Protein AF-A0A950K3Z6-F1 (afdb_monomer_lite)

Foldseek 3Di:
DDDPPPVVVVVCVCVVPPPPAQDFAPAPLQAAPLLLLQFQQWKWKWWFPDDDPVQQKTKTQTDGTLHHDDPDRIAIEREDEPPVPDPPPPDDTGFIKIKGFFGDPPVRDDPPDDPVVVVCNVQRWIWIGGAQWIWTWHQDPVRYIYTYTDQSCLQHAGDHRVLSSVCSNCQVVQHKDWGWGARYRPDPDIFIFIAGNVSRRYTHGDADPPDPQLVVDDLVVLLVQCPDPDPRSVLNSLQSLLSCQLVSVVSLVSLLVQCVDPRRSSVVSSLSNLCRNDPDPVVSVVSNVVD

Radius of gyration: 22.16 Å; chains: 1; bounding box: 72×37×58 Å

pLDDT: mean 79.82, std 18.64, range [28.81, 98.19]

Structure (mmCIF, N/CA/C/O backbone):
data_AF-A0A950K3Z6-F1
#
_entry.id   AF-A0A950K3Z6-F1
#
loop_
_atom_site.group_PDB
_atom_site.id
_atom_site.type_symbol
_atom_site.label_atom_id
_atom_site.label_alt_id
_atom_site.label_comp_id
_atom_site.label_asym_id
_atom_site.label_entity_id
_atom_site.label_seq_id
_atom_site.pdbx_PDB_ins_code
_atom_site.Cartn_x
_atom_site.Cartn_y
_atom_site.Cartn_z
_atom_site.occupancy
_atom_site.B_iso_or_equiv
_atom_site.auth_seq_id
_atom_site.auth_comp_id
_atom_site.auth_asym_id
_atom_site.auth_atom_id
_atom_site.pdbx_PDB_model_num
ATOM 1 N N . MET A 1 1 ? -44.227 22.185 18.386 1.00 35.56 1 MET A N 1
ATOM 2 C CA . MET A 1 1 ? -43.711 22.936 17.220 1.00 35.56 1 MET A CA 1
ATOM 3 C C . MET A 1 1 ? -42.310 22.434 16.874 1.00 35.56 1 MET A C 1
ATOM 5 O O . MET A 1 1 ? -41.432 22.485 17.722 1.00 35.56 1 MET A O 1
ATOM 9 N N . ASN A 1 2 ? -42.173 21.868 15.669 1.00 37.94 2 ASN A N 1
ATOM 10 C CA . ASN A 1 2 ? -40.973 21.645 14.842 1.00 37.94 2 ASN A CA 1
ATOM 11 C C . ASN A 1 2 ? -39.624 21.267 15.484 1.00 37.94 2 ASN A C 1
ATOM 13 O O . ASN A 1 2 ? -38.712 22.085 15.549 1.00 37.94 2 ASN A O 1
ATOM 17 N N . ARG A 1 3 ? -39.436 19.976 15.791 1.00 38.50 3 ARG A N 1
ATOM 18 C CA . ARG A 1 3 ? -38.105 19.349 15.935 1.00 38.50 3 ARG A CA 1
ATOM 19 C C . ARG A 1 3 ? -37.831 18.030 15.160 1.00 38.50 3 ARG A C 1
ATOM 21 O O . ARG A 1 3 ? -36.762 17.479 15.393 1.00 38.50 3 ARG A O 1
ATOM 28 N N . PRO A 1 4 ? -38.657 17.518 14.214 1.00 38.88 4 PRO A N 1
ATOM 29 C CA . PRO A 1 4 ? -38.280 16.309 13.463 1.00 38.88 4 PRO A CA 1
ATOM 30 C C . PRO A 1 4 ? -37.489 16.583 12.166 1.00 38.88 4 PRO A C 1
ATOM 32 O O . PRO A 1 4 ? -36.890 15.668 11.616 1.00 38.88 4 PRO A O 1
ATOM 35 N N . ALA A 1 5 ? -37.436 17.827 11.673 1.00 35.81 5 ALA A N 1
ATOM 36 C CA . ALA A 1 5 ? -36.845 18.120 10.360 1.00 35.81 5 ALA A CA 1
ATOM 37 C C . ALA A 1 5 ? -35.303 18.204 10.352 1.00 35.81 5 ALA A C 1
ATOM 39 O O . ALA A 1 5 ? -34.682 17.935 9.328 1.00 35.81 5 ALA A O 1
ATOM 40 N N . ILE A 1 6 ? -34.668 18.543 11.482 1.00 39.84 6 ILE A N 1
ATOM 41 C CA . ILE A 1 6 ? -33.212 18.782 11.530 1.00 39.84 6 ILE A CA 1
ATOM 42 C C . ILE A 1 6 ? -32.429 17.463 11.655 1.00 39.84 6 ILE A C 1
ATOM 44 O O . ILE A 1 6 ? -31.424 17.292 10.972 1.00 39.84 6 ILE A O 1
ATOM 48 N N . LEU A 1 7 ? -32.915 16.488 12.439 1.00 32.62 7 LEU A N 1
ATOM 49 C CA . LEU A 1 7 ? -32.263 15.172 12.559 1.00 32.62 7 LEU A CA 1
ATOM 50 C C . LEU A 1 7 ? -32.317 14.377 11.245 1.00 32.62 7 LEU A C 1
ATOM 52 O O . LEU A 1 7 ? -31.336 13.743 10.866 1.00 32.62 7 LEU A O 1
ATOM 56 N N . SER A 1 8 ? -33.433 14.466 10.514 1.00 34.78 8 SER A N 1
ATOM 57 C CA . SER A 1 8 ? -33.581 13.782 9.226 1.00 34.78 8 SER A CA 1
ATOM 58 C C . SER A 1 8 ? -32.677 14.381 8.140 1.00 34.78 8 SER A C 1
ATOM 60 O O . SER A 1 8 ? -32.226 13.651 7.264 1.00 34.78 8 SER A O 1
ATOM 62 N N . ALA A 1 9 ? -32.364 15.681 8.207 1.00 31.41 9 ALA A N 1
ATOM 63 C CA . ALA A 1 9 ? -31.490 16.357 7.246 1.00 31.41 9 ALA A CA 1
ATOM 64 C C . ALA A 1 9 ? -29.995 16.066 7.475 1.00 31.41 9 ALA A C 1
ATOM 66 O O . ALA A 1 9 ? -29.234 15.977 6.511 1.00 31.41 9 ALA A O 1
ATOM 67 N N . VAL A 1 10 ? -29.572 15.869 8.729 1.00 36.94 10 VAL A N 1
ATOM 68 C CA . VAL A 1 10 ? -28.183 15.500 9.063 1.00 36.94 10 VAL A CA 1
ATOM 69 C C . VAL A 1 10 ? -27.897 14.046 8.674 1.00 36.94 10 VAL A C 1
ATOM 71 O O . VAL A 1 10 ? -26.883 13.775 8.037 1.00 36.94 10 VAL A O 1
ATOM 74 N N . VAL A 1 11 ? -28.826 13.125 8.955 1.00 33.25 11 VAL A N 1
ATOM 75 C CA . VAL A 1 11 ? -28.713 11.710 8.551 1.00 33.25 11 VAL A CA 1
ATOM 76 C C . VAL A 1 11 ? -28.815 11.553 7.029 1.00 33.25 11 VAL A C 1
ATOM 78 O O . VAL A 1 11 ? -28.042 10.804 6.437 1.00 33.25 11 VAL A O 1
ATOM 81 N N . ALA A 1 12 ? -29.684 12.322 6.365 1.00 28.92 12 ALA A N 1
ATOM 82 C CA . ALA A 1 12 ? -29.735 12.358 4.905 1.00 28.92 12 ALA A CA 1
ATOM 83 C C . ALA A 1 12 ? -28.461 12.967 4.292 1.00 28.92 12 ALA A C 1
ATOM 85 O O . ALA A 1 12 ? -28.013 12.482 3.264 1.00 28.92 12 ALA A O 1
ATOM 86 N N . SER A 1 13 ? -27.815 13.951 4.928 1.00 30.73 13 SER A N 1
ATOM 87 C CA . SER A 1 13 ? -26.532 14.501 4.444 1.00 30.73 13 SER A CA 1
ATOM 88 C C . SER A 1 13 ? -25.356 13.525 4.613 1.00 30.73 13 SER A C 1
ATOM 90 O O . SER A 1 13 ? -24.424 13.542 3.810 1.00 30.73 13 SER A O 1
ATOM 92 N N .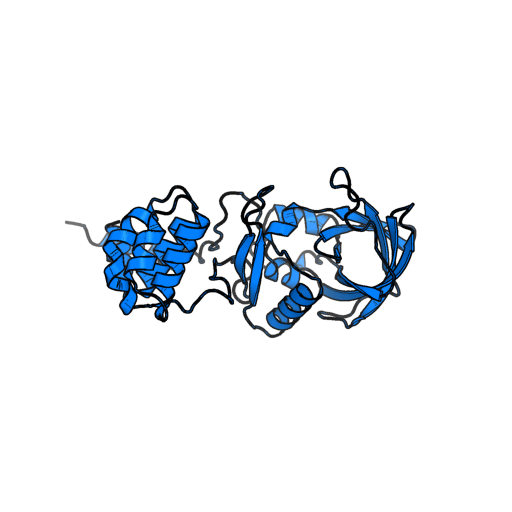 LEU A 1 14 ? -25.417 12.633 5.607 1.00 33.53 14 LEU A N 1
ATOM 93 C CA . LEU A 1 14 ? -24.454 11.540 5.802 1.00 33.53 14 LEU A CA 1
ATOM 94 C C . LEU A 1 14 ? -24.682 10.345 4.855 1.00 33.53 14 LEU A C 1
ATOM 96 O O . LEU A 1 14 ? -23.747 9.593 4.609 1.00 33.53 14 LEU A O 1
ATOM 100 N N . LEU A 1 15 ? -25.897 10.176 4.315 1.00 33.34 15 LEU A N 1
ATOM 101 C CA . LEU A 1 15 ? -26.265 9.073 3.408 1.00 33.34 15 LEU A CA 1
ATOM 102 C C . LEU A 1 15 ? -26.377 9.482 1.924 1.00 33.34 15 LEU A C 1
ATOM 104 O O . LEU A 1 15 ? -26.325 8.615 1.057 1.00 33.34 15 LEU A O 1
ATOM 108 N N . LEU A 1 16 ? -26.535 10.777 1.617 1.00 28.81 16 LEU A N 1
ATOM 109 C CA . LEU A 1 16 ? -26.630 11.324 0.248 1.00 28.81 16 LEU A CA 1
ATOM 110 C C . LEU A 1 16 ? -25.335 11.970 -0.242 1.00 28.81 16 LEU A C 1
ATOM 112 O O . LEU A 1 16 ? -25.258 12.410 -1.389 1.00 28.81 16 LEU A O 1
ATOM 116 N N . THR A 1 17 ? -24.306 12.028 0.595 1.00 29.83 17 THR A N 1
ATOM 117 C CA . THR A 1 17 ? -22.966 12.292 0.093 1.00 29.83 17 THR A CA 1
ATOM 118 C C . THR A 1 17 ? -22.448 10.981 -0.481 1.00 29.83 17 THR A C 1
ATOM 120 O O . THR A 1 17 ? -22.364 9.972 0.217 1.00 29.83 17 THR A O 1
ATOM 123 N N . THR A 1 18 ? -22.116 10.969 -1.777 1.00 32.34 18 THR A N 1
ATOM 124 C CA . THR A 1 18 ? -21.129 10.016 -2.314 1.00 32.34 18 THR A CA 1
ATOM 125 C C . THR A 1 18 ? -20.057 9.836 -1.247 1.00 32.34 18 THR A C 1
ATOM 127 O O . THR A 1 18 ? -19.598 10.882 -0.771 1.00 32.34 18 THR A O 1
ATOM 130 N N . PRO A 1 19 ? -19.707 8.604 -0.818 1.00 35.50 19 PRO A N 1
ATOM 131 C CA . PRO A 1 19 ? -18.830 8.424 0.328 1.00 35.50 19 PRO A CA 1
ATOM 132 C C . PRO A 1 19 ? -17.618 9.312 0.104 1.00 35.50 19 PRO A C 1
ATOM 134 O O . PRO A 1 19 ? -16.903 9.142 -0.888 1.00 35.50 19 PRO A O 1
ATOM 137 N N . ALA A 1 20 ? -17.466 10.333 0.954 1.00 38.19 20 ALA A N 1
ATOM 138 C CA . ALA A 1 20 ? -16.274 11.156 0.923 1.00 38.19 20 ALA A CA 1
ATOM 139 C C . ALA A 1 20 ? -15.107 10.163 0.963 1.00 38.19 20 ALA A C 1
ATOM 141 O O . ALA A 1 20 ? -15.182 9.217 1.758 1.00 38.19 20 ALA A O 1
ATOM 142 N N . PRO A 1 21 ? -14.107 10.284 0.071 1.00 45.00 21 PRO A N 1
ATOM 143 C CA . PRO A 1 21 ? -13.030 9.309 0.018 1.00 45.00 21 PRO A CA 1
ATOM 144 C C . PRO A 1 21 ? -12.501 9.158 1.441 1.00 45.00 21 PRO A C 1
ATOM 146 O O . PRO A 1 21 ? -12.182 10.159 2.089 1.00 45.00 21 PRO A O 1
ATOM 149 N N . ALA A 1 22 ? -12.504 7.927 1.960 1.00 49.41 22 ALA A N 1
ATOM 150 C CA . ALA A 1 22 ? -11.970 7.619 3.281 1.00 49.41 22 ALA A CA 1
ATOM 151 C C . ALA A 1 22 ? -10.447 7.705 3.154 1.00 49.41 22 ALA A C 1
ATOM 153 O O . ALA A 1 22 ? -9.739 6.711 3.004 1.00 49.41 22 ALA A O 1
ATOM 154 N N . TYR A 1 23 ? -9.976 8.941 3.057 1.00 51.50 23 TYR A N 1
ATOM 155 C CA . TYR A 1 23 ? -8.623 9.311 2.723 1.00 51.50 23 TYR A CA 1
ATOM 156 C C . TYR A 1 23 ? -8.037 9.943 3.976 1.00 51.50 23 TYR A C 1
ATOM 158 O O . TYR A 1 23 ? -8.282 11.110 4.287 1.00 51.50 23 TYR A O 1
ATOM 166 N N . ILE A 1 24 ? -7.344 9.114 4.750 1.00 53.22 24 ILE A N 1
ATOM 167 C CA . ILE A 1 24 ? -6.800 9.486 6.048 1.00 53.22 24 ILE A CA 1
ATOM 168 C C . ILE A 1 24 ? -5.281 9.424 5.953 1.00 53.22 24 ILE A C 1
ATOM 170 O O . ILE A 1 24 ? -4.654 8.461 6.373 1.00 53.22 24 ILE A O 1
ATOM 174 N N . ASP A 1 25 ? -4.688 10.464 5.376 1.00 48.81 25 ASP A N 1
ATOM 175 C CA . ASP A 1 25 ? -3.367 10.904 5.806 1.00 48.81 25 ASP A CA 1
ATOM 176 C C . ASP A 1 25 ? -3.394 12.421 6.023 1.00 48.81 25 ASP A C 1
ATOM 178 O O . ASP A 1 25 ? -4.120 13.165 5.358 1.00 48.81 25 ASP A O 1
ATOM 182 N N . GLY A 1 26 ? -2.664 12.885 7.033 1.00 42.41 26 GLY A N 1
ATOM 183 C CA . GLY A 1 26 ? -2.585 14.296 7.407 1.00 42.41 26 GLY A CA 1
ATOM 184 C C . GLY A 1 26 ? -1.707 15.143 6.478 1.00 42.41 26 GLY A C 1
ATOM 185 O O . GLY A 1 26 ? -1.027 16.033 6.982 1.00 42.41 26 GLY A O 1
ATOM 186 N N . GLY A 1 27 ? -1.649 14.864 5.170 1.00 43.31 27 GLY A N 1
ATOM 187 C CA . GLY A 1 27 ? -0.606 15.423 4.307 1.00 43.31 27 GLY A CA 1
ATOM 188 C C . GLY A 1 27 ? -0.819 15.334 2.791 1.00 43.31 27 GLY A C 1
ATOM 189 O O . GLY A 1 27 ? 0.160 15.262 2.059 1.00 43.31 27 GLY A O 1
ATOM 190 N N . GLY A 1 28 ? -2.056 15.411 2.290 1.00 47.94 28 GLY A N 1
ATOM 191 C CA . GLY A 1 28 ? -2.362 15.977 0.962 1.00 47.94 28 GLY A CA 1
ATOM 192 C C . GLY A 1 28 ? -1.983 15.191 -0.311 1.00 47.94 28 GLY A C 1
ATOM 193 O O . GLY A 1 28 ? -2.332 15.661 -1.397 1.00 47.94 28 GLY A O 1
ATOM 194 N N . TRP A 1 29 ? -1.331 14.021 -0.247 1.00 55.22 29 TRP A N 1
ATOM 195 C CA . TRP A 1 29 ? -0.845 13.301 -1.444 1.00 55.22 29 TRP A CA 1
ATOM 196 C C . TRP A 1 29 ? -1.766 12.169 -1.941 1.00 55.22 29 TRP A C 1
ATOM 198 O O . TRP A 1 29 ? -1.603 10.989 -1.633 1.00 55.22 29 TRP A O 1
ATOM 208 N N . ARG A 1 30 ? -2.740 12.524 -2.776 1.00 69.94 30 ARG A N 1
ATOM 209 C CA . ARG A 1 30 ? -3.918 11.704 -3.106 1.00 69.94 30 ARG A CA 1
ATOM 210 C C . ARG A 1 30 ? -3.741 10.661 -4.225 1.00 69.94 30 ARG A C 1
ATOM 212 O O . ARG A 1 30 ? -4.508 10.684 -5.178 1.00 69.94 30 ARG A O 1
ATOM 219 N N . VAL A 1 31 ? -2.734 9.793 -4.156 1.00 80.19 31 VAL A N 1
ATOM 220 C CA . VAL A 1 31 ? -2.592 8.692 -5.130 1.00 80.19 31 VAL A CA 1
ATOM 221 C C . VAL A 1 31 ? -2.576 7.357 -4.400 1.00 80.19 31 VAL A C 1
ATOM 223 O O . VAL A 1 31 ? -1.886 7.204 -3.391 1.00 80.19 31 VAL A O 1
ATOM 226 N N . THR A 1 32 ? -3.316 6.377 -4.911 1.00 88.19 32 THR A N 1
ATOM 227 C CA . THR A 1 32 ? -3.314 4.998 -4.409 1.00 88.19 32 THR A CA 1
ATOM 228 C C . THR A 1 32 ? -2.800 4.025 -5.470 1.00 88.19 32 THR A C 1
ATOM 230 O O . THR A 1 32 ? -2.738 4.333 -6.662 1.00 88.19 32 THR A O 1
ATOM 233 N N . LEU A 1 33 ? -2.445 2.809 -5.051 1.00 92.06 33 LEU A N 1
ATOM 234 C CA . LEU A 1 33 ? -2.060 1.764 -5.996 1.00 92.06 33 LEU A CA 1
ATOM 235 C C . LEU A 1 33 ? -3.226 1.375 -6.936 1.00 92.06 33 LEU A C 1
ATOM 237 O O . LEU A 1 33 ? -2.985 1.267 -8.136 1.00 92.06 33 LEU A O 1
ATOM 241 N N . PRO A 1 34 ? -4.480 1.210 -6.464 1.00 91.62 34 PRO A N 1
ATOM 242 C CA . PRO A 1 34 ? -5.649 1.055 -7.333 1.00 91.62 34 PRO A CA 1
ATOM 243 C C . PRO A 1 34 ? -5.861 2.173 -8.360 1.00 91.62 34 PRO A C 1
ATOM 245 O O . PRO A 1 34 ? -6.222 1.875 -9.498 1.00 91.62 34 PRO A O 1
ATOM 248 N N . GLU A 1 35 ? -5.634 3.437 -7.992 1.00 86.19 35 GLU A N 1
ATOM 249 C CA . GLU A 1 35 ? -5.718 4.569 -8.927 1.00 86.19 35 GLU A CA 1
ATOM 250 C C . GLU A 1 35 ? -4.667 4.426 -10.032 1.00 86.19 35 GLU A C 1
ATOM 252 O O . GLU A 1 35 ? -5.016 4.408 -11.211 1.00 86.19 35 GLU A O 1
ATOM 257 N N . ILE A 1 36 ? -3.400 4.179 -9.667 1.00 87.25 36 ILE A N 1
ATOM 258 C CA . ILE A 1 36 ? -2.330 3.876 -10.635 1.00 87.25 36 ILE A CA 1
ATOM 259 C C . ILE A 1 36 ? -2.759 2.714 -11.542 1.00 87.25 36 ILE A C 1
ATOM 261 O O . ILE A 1 36 ? -2.674 2.795 -12.766 1.00 87.25 36 ILE A O 1
ATOM 265 N N . LEU A 1 37 ? -3.266 1.623 -10.969 1.00 89.81 37 LEU A N 1
ATOM 266 C CA . LEU A 1 37 ? -3.676 0.464 -11.754 1.00 89.81 37 LEU A CA 1
ATOM 267 C C . LEU A 1 37 ? -4.884 0.713 -12.640 1.00 89.81 37 LEU A C 1
ATOM 269 O O . LEU A 1 37 ? -4.995 0.025 -13.646 1.00 89.81 37 LEU A O 1
ATOM 273 N N . SER A 1 38 ? -5.781 1.634 -12.309 1.00 83.50 38 SER A N 1
ATOM 274 C CA . SER A 1 38 ? -6.927 1.968 -13.162 1.00 83.50 38 SER A CA 1
ATOM 275 C C . SER A 1 38 ? -6.464 2.723 -14.409 1.00 83.50 38 SER A C 1
ATOM 277 O O . SER A 1 38 ? -6.910 2.443 -15.521 1.00 83.50 38 SER A O 1
ATOM 279 N N . GLU A 1 39 ? -5.465 3.573 -14.223 1.00 77.31 39 GLU A N 1
ATOM 280 C CA . GLU A 1 39 ? -5.038 4.607 -15.160 1.00 77.31 39 GLU A CA 1
ATOM 281 C C . GLU A 1 39 ? -3.990 4.112 -16.153 1.00 77.31 39 GLU A C 1
ATOM 283 O O . GLU A 1 39 ? -4.098 4.312 -17.365 1.00 77.31 39 GLU A O 1
ATOM 288 N N . PHE A 1 40 ? -2.991 3.381 -15.662 1.00 83.19 40 PHE A N 1
ATOM 289 C CA . PHE A 1 40 ? -1.963 2.826 -16.528 1.00 83.19 40 PHE A CA 1
ATOM 290 C C . PHE A 1 40 ? -2.539 1.671 -17.339 1.00 83.19 40 PHE A C 1
ATOM 292 O O . PHE A 1 40 ? -2.975 0.657 -16.785 1.00 83.19 40 PHE A O 1
ATOM 299 N N . ARG A 1 41 ? -2.568 1.800 -18.672 1.00 83.88 41 ARG A N 1
ATOM 300 C CA . ARG A 1 41 ? -3.143 0.756 -19.541 1.00 83.88 41 ARG A CA 1
ATOM 301 C C . ARG A 1 41 ? -2.353 -0.535 -19.468 1.00 83.88 41 ARG A C 1
ATOM 303 O O . ARG A 1 41 ? -2.950 -1.608 -19.581 1.00 83.88 41 ARG A O 1
ATOM 310 N N . THR A 1 42 ? -1.035 -0.432 -19.307 1.00 90.19 42 THR A N 1
ATOM 311 C CA . THR A 1 42 ? -0.185 -1.609 -19.199 1.00 90.19 42 THR A CA 1
ATOM 312 C C . THR A 1 42 ? 0.680 -1.575 -17.955 1.00 90.19 42 THR A C 1
ATOM 314 O O . THR A 1 42 ? 1.177 -0.530 -17.535 1.00 90.19 42 THR A O 1
ATOM 317 N N . VAL A 1 43 ? 0.857 -2.757 -17.381 1.00 94.44 43 VAL A N 1
ATOM 318 C CA . VAL A 1 43 ? 1.779 -3.014 -16.282 1.00 94.44 43 VAL A CA 1
ATOM 319 C C . VAL A 1 43 ? 2.558 -4.252 -16.669 1.00 94.44 43 VAL A C 1
ATOM 321 O O . VAL A 1 43 ? 1.959 -5.298 -16.916 1.00 94.44 43 VAL A O 1
ATOM 324 N N . THR A 1 44 ? 3.875 -4.136 -16.772 1.00 94.94 44 THR A N 1
ATOM 325 C CA . THR A 1 44 ? 4.739 -5.187 -17.314 1.00 94.94 44 THR A CA 1
ATOM 326 C C . THR A 1 44 ? 5.948 -5.370 -16.414 1.00 94.94 44 THR A C 1
ATOM 328 O O . THR A 1 44 ? 6.568 -4.395 -15.989 1.00 94.94 44 THR A O 1
ATOM 331 N N . LEU A 1 45 ? 6.288 -6.623 -16.120 1.00 96.19 45 LEU A N 1
ATOM 332 C CA . LEU A 1 45 ? 7.562 -6.935 -15.487 1.00 96.19 45 LEU A CA 1
ATOM 333 C C . LEU A 1 45 ? 8.678 -6.742 -16.503 1.00 96.19 45 LEU A C 1
ATOM 335 O O . LEU A 1 45 ? 8.562 -7.199 -17.637 1.00 96.19 45 LEU A O 1
ATOM 339 N N . VAL A 1 46 ? 9.759 -6.094 -16.100 1.00 95.19 46 VAL A N 1
ATOM 340 C CA . VAL A 1 46 ? 10.939 -5.898 -16.942 1.00 95.19 46 VAL A CA 1
ATOM 341 C C . VAL A 1 46 ? 12.175 -6.337 -16.176 1.00 95.19 46 VAL A C 1
ATOM 343 O O . VAL A 1 46 ? 12.261 -6.138 -14.968 1.00 95.19 46 VAL A O 1
ATOM 346 N N . GLU A 1 47 ? 13.118 -6.964 -16.864 1.00 95.25 47 GLU A N 1
ATOM 347 C CA . GLU A 1 47 ? 14.326 -7.521 -16.257 1.00 95.25 47 GLU A CA 1
ATOM 348 C C . GLU A 1 47 ? 15.550 -6.767 -16.758 1.00 95.25 47 GLU A C 1
ATOM 350 O O . GLU A 1 47 ? 15.705 -6.579 -17.965 1.00 95.25 47 GLU A O 1
ATOM 355 N N . VAL A 1 48 ? 16.415 -6.334 -15.843 1.00 94.25 48 VAL A N 1
ATOM 356 C CA . VAL A 1 48 ? 17.666 -5.648 -16.165 1.00 94.25 48 VAL A CA 1
ATOM 357 C C . VAL A 1 48 ? 18.553 -6.582 -16.992 1.00 94.25 48 VAL A C 1
ATOM 359 O O . VAL A 1 48 ? 19.009 -7.612 -16.513 1.00 94.25 48 VAL A O 1
ATOM 362 N N . ASP A 1 49 ? 18.824 -6.199 -18.236 1.00 95.06 49 ASP A N 1
ATOM 363 C CA . ASP A 1 49 ? 19.725 -6.908 -19.150 1.00 95.06 49 ASP A CA 1
ATOM 364 C C . ASP A 1 49 ? 21.137 -6.320 -19.113 1.00 95.06 49 ASP A C 1
ATOM 366 O O . ASP A 1 49 ? 22.130 -7.043 -19.090 1.00 95.06 49 ASP A O 1
ATOM 370 N N . LYS A 1 50 ? 21.235 -4.985 -19.115 1.00 93.56 50 LYS A N 1
ATOM 371 C CA . LYS A 1 50 ? 22.515 -4.268 -19.103 1.00 93.56 50 LYS A CA 1
ATOM 372 C C . LYS A 1 50 ? 22.462 -3.088 -18.157 1.00 93.56 50 LYS A C 1
ATOM 374 O O . LYS A 1 50 ? 21.463 -2.369 -18.119 1.00 93.56 50 LYS A O 1
ATOM 379 N N . VAL A 1 51 ? 23.579 -2.868 -17.477 1.00 91.44 51 VAL A N 1
ATOM 380 C CA . VAL A 1 51 ? 23.772 -1.792 -16.510 1.00 91.44 51 VAL A CA 1
ATOM 381 C C . VAL A 1 51 ? 24.974 -0.946 -16.925 1.00 91.44 51 VAL A C 1
ATOM 383 O O . VAL A 1 51 ? 26.047 -1.473 -17.204 1.00 91.44 51 VAL A O 1
ATOM 386 N N . ASP A 1 52 ? 24.787 0.367 -16.938 1.00 89.88 52 ASP A N 1
ATOM 387 C CA . ASP A 1 52 ? 25.828 1.388 -17.011 1.00 89.88 52 ASP A CA 1
ATOM 388 C C . ASP A 1 52 ? 25.619 2.338 -15.824 1.00 89.88 52 ASP A C 1
ATOM 390 O O . ASP A 1 52 ? 24.933 3.355 -15.933 1.00 89.88 52 ASP A O 1
ATOM 394 N N . LEU A 1 53 ? 26.173 1.979 -14.660 1.00 84.12 53 LEU A N 1
ATOM 395 C CA . LEU A 1 53 ? 26.030 2.771 -13.432 1.00 84.12 53 LEU A CA 1
ATOM 396 C C . LEU A 1 53 ? 26.664 4.161 -13.550 1.00 84.12 53 LEU A C 1
ATOM 398 O O . LEU A 1 53 ? 26.168 5.099 -12.934 1.00 84.12 53 LEU A O 1
ATOM 402 N N . ALA A 1 54 ? 27.727 4.307 -14.350 1.00 83.88 54 ALA A N 1
ATOM 403 C CA . ALA A 1 54 ? 28.431 5.578 -14.515 1.00 83.88 54 ALA A CA 1
ATOM 404 C C . ALA A 1 54 ? 27.537 6.641 -15.163 1.00 83.88 54 ALA A C 1
ATOM 406 O O . ALA A 1 54 ? 27.622 7.820 -14.825 1.00 83.88 54 ALA A O 1
ATOM 407 N N . ARG A 1 55 ? 26.664 6.221 -16.082 1.00 85.00 55 ARG A N 1
ATOM 408 C CA . ARG A 1 55 ? 25.655 7.098 -16.685 1.00 85.00 55 ARG A CA 1
ATOM 409 C C . ARG A 1 55 ? 24.310 7.010 -15.963 1.00 85.00 55 ARG A C 1
ATOM 411 O O . ARG A 1 55 ? 23.506 7.927 -16.064 1.00 85.00 55 ARG A O 1
ATOM 418 N N . GLY A 1 56 ? 24.058 5.922 -15.246 1.00 87.38 56 GLY A N 1
ATOM 419 C CA . GLY A 1 56 ? 22.736 5.539 -14.761 1.00 87.38 56 GLY A CA 1
ATOM 420 C C . GLY A 1 56 ? 21.826 5.003 -15.863 1.00 87.38 56 GLY A C 1
ATOM 421 O O . GLY A 1 56 ? 20.610 5.165 -15.815 1.00 87.38 56 GLY A O 1
ATOM 422 N N . GLY A 1 57 ? 22.431 4.393 -16.881 1.00 91.25 57 GLY A N 1
ATOM 423 C CA . GLY A 1 57 ? 21.739 3.780 -18.003 1.00 91.25 57 GLY A CA 1
ATOM 424 C C . GLY A 1 57 ? 21.428 2.311 -17.732 1.00 91.25 57 GLY A C 1
ATOM 425 O O . GLY A 1 57 ? 22.304 1.529 -17.371 1.00 91.25 57 GLY A O 1
ATOM 426 N N . PHE A 1 58 ? 20.190 1.911 -17.977 1.00 93.00 58 PHE A N 1
ATOM 427 C CA . PHE A 1 58 ? 19.714 0.545 -17.815 1.00 93.00 58 PHE A CA 1
ATOM 428 C C . PHE A 1 58 ? 18.984 0.114 -19.079 1.00 93.00 58 PHE A C 1
ATOM 430 O O . PHE A 1 58 ? 18.127 0.838 -19.587 1.00 93.00 58 PHE A O 1
ATOM 437 N N . ARG A 1 59 ? 19.301 -1.076 -19.587 1.00 94.31 59 ARG A N 1
ATOM 438 C CA . ARG A 1 59 ? 18.470 -1.741 -20.597 1.00 94.31 59 ARG A CA 1
ATOM 439 C C . ARG A 1 59 ? 17.726 -2.874 -19.936 1.00 94.31 59 ARG A C 1
ATOM 441 O O . ARG A 1 59 ? 18.335 -3.637 -19.189 1.00 94.31 59 ARG A O 1
ATOM 448 N N . PHE A 1 60 ? 16.457 -3.011 -20.273 1.00 95.06 60 PHE A N 1
ATOM 449 C CA . PHE A 1 60 ? 15.614 -4.069 -19.770 1.00 95.06 60 PHE A CA 1
ATOM 450 C C . PHE A 1 60 ? 15.033 -4.892 -20.911 1.00 95.06 60 PHE A C 1
ATOM 452 O O . PHE A 1 60 ? 14.601 -4.362 -21.941 1.00 95.06 60 PHE A O 1
ATOM 459 N N . LYS A 1 61 ? 14.975 -6.198 -20.676 1.00 94.81 61 LYS A N 1
ATOM 460 C CA . LYS A 1 61 ? 14.152 -7.129 -21.439 1.00 94.81 61 LYS A CA 1
ATOM 461 C C . LYS A 1 61 ? 12.722 -7.058 -20.919 1.00 94.81 61 LYS A C 1
ATOM 463 O O . LYS A 1 61 ? 12.493 -6.953 -19.713 1.00 94.81 61 LYS A O 1
ATOM 468 N N . LEU A 1 62 ? 11.757 -7.132 -21.830 1.00 93.38 62 LEU A N 1
ATOM 469 C CA . LEU A 1 62 ? 10.361 -7.274 -21.439 1.00 93.38 62 LEU A CA 1
ATOM 470 C C . LEU A 1 62 ? 10.126 -8.678 -20.887 1.00 93.38 62 LEU A C 1
ATOM 472 O O . LEU A 1 62 ? 10.452 -9.675 -21.529 1.00 93.38 62 LEU A O 1
ATOM 476 N N . GLY A 1 63 ? 9.556 -8.730 -19.694 1.00 92.12 63 GLY A N 1
ATOM 477 C CA . GLY A 1 63 ? 9.079 -9.941 -19.054 1.00 92.12 63 GLY A CA 1
ATOM 478 C C . GLY A 1 63 ? 7.565 -10.083 -19.190 1.00 92.12 63 GLY A C 1
ATOM 479 O O . GLY A 1 63 ? 6.940 -9.648 -20.160 1.00 92.12 63 GLY A O 1
ATOM 480 N N . LYS A 1 64 ? 6.959 -10.728 -18.193 1.00 92.94 64 LYS A N 1
ATOM 481 C CA . LYS A 1 64 ? 5.530 -11.044 -18.186 1.00 92.94 64 LYS A CA 1
ATOM 482 C C . LYS A 1 64 ? 4.665 -9.771 -18.062 1.00 92.94 64 LYS A C 1
ATOM 484 O O . LYS A 1 64 ? 4.852 -9.016 -17.104 1.00 92.94 64 LYS A O 1
ATOM 489 N N . PRO A 1 65 ? 3.667 -9.559 -18.941 1.00 94.44 65 PRO A N 1
ATOM 490 C CA . PRO A 1 65 ? 2.654 -8.532 -18.727 1.00 94.44 65 PRO A CA 1
ATOM 491 C C . PRO A 1 65 ? 1.720 -8.927 -17.573 1.00 94.44 65 PRO A C 1
ATOM 493 O O . PRO A 1 65 ? 1.245 -10.062 -17.500 1.00 94.44 65 PRO A O 1
ATOM 496 N N . LEU A 1 66 ? 1.461 -7.985 -16.668 1.00 94.88 66 LEU A N 1
ATOM 497 C CA . LEU A 1 66 ? 0.481 -8.104 -15.584 1.00 94.88 66 LEU A CA 1
ATOM 498 C C . LEU A 1 66 ? -0.872 -7.501 -15.985 1.00 94.88 66 LEU A C 1
ATOM 500 O O . LEU A 1 66 ? -1.909 -8.071 -15.665 1.00 94.88 66 LEU A O 1
ATOM 504 N N . LYS A 1 67 ? -0.858 -6.377 -16.711 1.00 93.50 67 LYS A N 1
ATOM 505 C CA . LYS A 1 67 ? -2.043 -5.696 -17.256 1.00 93.50 67 LYS A CA 1
ATOM 506 C C . LYS A 1 67 ? -1.760 -5.264 -18.690 1.00 93.50 67 LYS A C 1
ATOM 508 O O . LYS A 1 67 ? -0.692 -4.716 -18.955 1.00 93.50 67 LYS A O 1
ATOM 513 N N . GLY A 1 68 ? -2.733 -5.446 -19.582 1.00 89.44 68 GLY A N 1
ATOM 514 C CA . GLY A 1 68 ? -2.651 -4.987 -20.969 1.00 89.44 68 GLY A CA 1
ATOM 515 C C . GLY A 1 68 ? -1.533 -5.654 -21.777 1.00 89.44 68 GLY A C 1
ATOM 516 O O . GLY A 1 68 ? -0.871 -6.585 -21.320 1.00 89.44 68 GLY A O 1
ATOM 517 N N . LYS A 1 69 ? -1.332 -5.178 -23.008 1.00 86.38 69 LYS A N 1
ATOM 518 C CA . LYS A 1 69 ? -0.238 -5.617 -23.881 1.00 86.38 69 LYS A CA 1
ATOM 519 C C . LYS A 1 69 ? 0.758 -4.464 -24.044 1.00 86.38 69 LYS A C 1
ATOM 521 O O . LYS A 1 69 ? 0.333 -3.412 -24.519 1.00 86.38 69 LYS A O 1
ATOM 526 N N . PRO A 1 70 ? 2.038 -4.630 -23.668 1.00 83.94 70 PRO A N 1
ATOM 527 C CA . PRO A 1 70 ? 3.036 -3.583 -23.843 1.00 83.94 70 PRO A CA 1
ATOM 528 C C . PRO A 1 70 ? 3.259 -3.292 -25.332 1.00 83.94 70 PRO A C 1
ATOM 530 O O . PRO A 1 70 ? 3.317 -4.212 -26.147 1.00 83.94 70 PRO A O 1
ATOM 533 N N . ASP A 1 71 ? 3.412 -2.010 -25.664 1.00 76.50 71 ASP A N 1
ATOM 534 C CA . ASP A 1 71 ? 3.701 -1.511 -27.021 1.00 76.50 71 ASP A CA 1
ATOM 535 C C . ASP A 1 71 ? 5.183 -1.120 -27.191 1.00 76.50 71 ASP A C 1
ATOM 537 O O . ASP A 1 71 ? 5.561 -0.242 -27.960 1.00 76.50 71 ASP A O 1
ATOM 541 N N . LEU A 1 72 ? 6.050 -1.744 -26.398 1.00 77.75 72 LEU A N 1
ATOM 542 C CA . LEU A 1 72 ? 7.494 -1.527 -26.409 1.00 77.75 72 LEU A CA 1
ATOM 543 C C . LEU A 1 72 ? 8.165 -2.822 -26.886 1.00 77.75 72 LEU A C 1
ATOM 545 O O . LEU A 1 72 ? 7.612 -3.906 -26.706 1.00 77.75 72 LEU A O 1
ATOM 549 N N . LYS A 1 73 ? 9.347 -2.729 -27.503 1.00 79.62 73 LYS A N 1
ATOM 550 C CA . LYS A 1 73 ? 10.164 -3.909 -27.864 1.00 79.62 73 LYS A CA 1
ATOM 551 C C . LYS A 1 73 ? 11.217 -4.201 -26.800 1.00 79.62 73 LYS A C 1
ATOM 553 O O . LYS A 1 73 ? 11.426 -5.347 -26.419 1.00 79.62 73 LYS A O 1
ATOM 558 N N . ASP A 1 74 ? 11.850 -3.143 -26.322 1.00 82.38 74 ASP A N 1
ATOM 559 C CA . ASP A 1 74 ? 12.782 -3.099 -25.210 1.00 82.38 74 ASP A CA 1
ATOM 560 C C . ASP A 1 74 ? 12.515 -1.830 -24.389 1.00 82.38 74 ASP A C 1
ATOM 562 O O . ASP A 1 74 ? 11.807 -0.921 -24.832 1.00 82.38 74 ASP A O 1
ATOM 566 N N . LEU A 1 75 ? 13.049 -1.780 -23.169 1.00 91.00 75 LEU A N 1
ATOM 567 C CA . LEU A 1 75 ? 12.976 -0.593 -22.323 1.00 91.00 75 LEU A CA 1
ATOM 568 C C . LEU A 1 75 ? 14.391 -0.115 -22.012 1.00 91.00 75 LEU A C 1
ATOM 570 O O . LEU A 1 75 ? 15.234 -0.891 -21.567 1.00 91.00 75 LEU A O 1
ATOM 574 N N . LYS A 1 76 ? 14.655 1.170 -22.240 1.00 93.62 76 LYS A N 1
ATOM 575 C CA . LYS A 1 76 ? 15.933 1.812 -21.923 1.00 93.62 76 LYS A CA 1
ATOM 576 C C . LYS A 1 76 ? 15.656 2.972 -20.984 1.00 93.62 76 LYS A C 1
ATOM 578 O O . LYS A 1 76 ? 14.937 3.893 -21.365 1.00 93.62 76 LYS A O 1
ATOM 583 N N . LEU A 1 77 ? 16.190 2.914 -19.770 1.00 92.69 77 LEU A N 1
ATOM 584 C CA . LEU A 1 77 ? 16.000 3.951 -18.761 1.00 92.69 77 LEU A CA 1
ATOM 585 C C . LEU A 1 77 ? 17.328 4.617 -18.430 1.00 92.69 77 LEU A C 1
ATOM 587 O O . LEU A 1 77 ? 18.303 3.943 -18.116 1.00 92.69 77 LEU A O 1
ATOM 591 N N . GLN A 1 78 ? 17.335 5.940 -18.455 1.00 92.00 78 GLN A N 1
ATOM 592 C CA . GLN A 1 78 ? 18.379 6.777 -17.892 1.00 92.00 78 GLN A CA 1
ATOM 593 C C . GLN A 1 78 ? 17.862 7.294 -16.547 1.00 92.00 78 GLN A C 1
ATOM 595 O O . GLN A 1 78 ? 17.061 8.228 -16.511 1.00 92.00 78 GLN A O 1
ATOM 600 N N . LEU A 1 79 ? 18.244 6.654 -15.445 1.00 89.06 79 LEU A N 1
ATOM 601 C CA . LEU A 1 79 ? 17.733 6.985 -14.116 1.00 89.06 79 LEU A CA 1
ATOM 602 C C . LEU A 1 79 ? 18.684 7.936 -13.388 1.00 89.06 79 LEU A C 1
ATOM 604 O O . LEU A 1 79 ? 19.897 7.752 -13.402 1.00 89.06 79 LEU A O 1
ATOM 608 N N . SER A 1 80 ? 18.107 8.939 -12.732 1.00 83.00 80 SER A N 1
ATOM 609 C CA . SER A 1 80 ? 18.785 9.841 -11.811 1.00 83.00 80 SER A CA 1
ATOM 610 C C . SER A 1 80 ? 18.155 9.753 -10.427 1.00 83.00 80 SER A C 1
ATOM 612 O O . SER A 1 80 ? 16.932 9.695 -10.263 1.00 83.00 80 SER A O 1
ATOM 614 N N . TRP A 1 81 ? 19.016 9.772 -9.417 1.00 74.00 81 TRP A N 1
ATOM 615 C CA . TRP A 1 81 ? 18.651 9.612 -8.012 1.00 74.00 81 TRP A CA 1
ATOM 616 C C . TRP A 1 81 ? 18.715 10.932 -7.237 1.00 74.00 81 TRP A C 1
ATOM 618 O O . TRP A 1 81 ? 18.305 10.982 -6.082 1.00 74.00 81 TRP A O 1
ATOM 628 N N . GLY A 1 82 ? 19.179 12.014 -7.876 1.00 70.62 82 GLY A N 1
ATOM 629 C CA . GLY A 1 82 ? 19.352 13.324 -7.242 1.00 70.62 82 GLY A CA 1
ATOM 630 C C . GLY A 1 82 ? 20.195 13.259 -5.963 1.00 70.62 82 GLY A C 1
ATOM 631 O O . GLY A 1 82 ? 21.078 12.410 -5.825 1.00 70.62 82 GLY A O 1
ATOM 632 N N . ASP A 1 83 ? 19.870 14.119 -4.996 1.00 57.00 83 ASP A N 1
ATOM 633 C CA . ASP A 1 83 ? 20.559 14.206 -3.697 1.00 57.00 83 ASP A CA 1
ATOM 634 C C . ASP A 1 83 ? 20.312 12.992 -2.782 1.00 57.00 83 ASP A C 1
ATOM 636 O O . ASP A 1 83 ? 20.901 12.883 -1.708 1.00 57.00 83 ASP A O 1
ATOM 640 N N . ALA A 1 84 ? 19.446 12.053 -3.187 1.00 55.88 84 ALA A N 1
ATOM 641 C CA . ALA A 1 84 ? 19.152 10.847 -2.415 1.00 55.88 84 ALA A CA 1
ATOM 642 C C . ALA A 1 84 ? 20.337 9.869 -2.334 1.00 55.88 84 ALA A C 1
ATOM 644 O O . ALA A 1 84 ? 20.294 8.954 -1.509 1.00 55.88 84 ALA A O 1
ATOM 645 N N . GLY A 1 85 ? 21.364 10.054 -3.175 1.00 56.50 85 GLY A N 1
ATOM 646 C CA . GLY A 1 85 ? 22.446 9.093 -3.380 1.00 56.50 85 GLY A CA 1
ATOM 647 C C . GLY A 1 85 ? 21.982 7.890 -4.203 1.00 56.50 85 GLY A C 1
ATOM 648 O O . GLY A 1 85 ? 20.805 7.542 -4.194 1.00 56.50 85 GLY A O 1
ATOM 649 N N . ALA A 1 86 ? 22.894 7.258 -4.949 1.00 55.47 86 ALA A N 1
ATOM 650 C CA . ALA A 1 86 ? 22.565 6.073 -5.739 1.00 55.47 86 ALA A CA 1
ATOM 651 C C . ALA A 1 86 ? 22.159 4.919 -4.793 1.00 55.47 86 ALA A C 1
ATOM 653 O O . ALA A 1 86 ? 23.023 4.409 -4.074 1.00 55.47 86 ALA A O 1
ATOM 654 N N . PRO A 1 87 ? 20.886 4.478 -4.785 1.00 58.62 87 PRO A N 1
ATOM 655 C CA . PRO A 1 87 ? 20.438 3.346 -3.977 1.00 58.62 87 PRO A CA 1
ATOM 656 C C . PRO A 1 87 ? 21.058 2.032 -4.464 1.00 58.62 87 PRO A C 1
ATOM 658 O O . PRO A 1 87 ? 21.088 1.052 -3.733 1.00 58.62 87 PRO A O 1
ATOM 661 N N . PHE A 1 88 ? 21.609 2.026 -5.680 1.00 64.62 88 PHE A N 1
ATOM 662 C CA . PHE A 1 88 ? 22.052 0.826 -6.366 1.00 64.62 88 PHE A CA 1
ATOM 663 C C . PHE A 1 88 ? 23.561 0.818 -6.602 1.00 64.62 88 PHE A C 1
ATOM 665 O O . PHE A 1 88 ? 24.022 0.731 -7.741 1.00 64.62 88 PHE A O 1
ATOM 672 N N . LYS A 1 89 ? 24.349 0.914 -5.524 1.00 64.12 89 LYS A N 1
ATOM 673 C CA . LYS A 1 89 ? 25.806 0.705 -5.620 1.00 64.12 89 LYS A CA 1
ATOM 674 C C . LYS A 1 89 ? 26.149 -0.670 -6.216 1.00 64.12 89 LYS A C 1
ATOM 676 O O . LYS A 1 89 ? 27.182 -0.791 -6.862 1.00 64.12 89 LYS A O 1
ATOM 681 N N . ASP A 1 90 ? 25.220 -1.623 -6.103 1.00 71.81 90 ASP A N 1
ATOM 682 C CA . ASP A 1 90 ? 25.372 -3.019 -6.515 1.00 71.81 90 ASP A CA 1
ATOM 683 C C . ASP A 1 90 ? 24.284 -3.476 -7.522 1.00 71.81 90 ASP A C 1
ATOM 685 O O . ASP A 1 90 ? 23.834 -4.623 -7.478 1.00 71.81 90 ASP A O 1
ATOM 689 N N . MET A 1 91 ? 23.794 -2.596 -8.419 1.00 81.25 91 MET A N 1
ATOM 690 C CA . MET A 1 91 ? 22.828 -3.031 -9.451 1.00 81.25 91 MET A CA 1
ATOM 691 C C . MET A 1 91 ? 23.475 -4.010 -10.430 1.00 81.25 91 MET A C 1
ATOM 693 O O . MET A 1 91 ? 24.513 -3.721 -11.026 1.00 81.25 91 MET A O 1
ATOM 697 N N . GLU A 1 92 ? 22.787 -5.115 -10.687 1.00 84.00 92 GLU A N 1
ATOM 698 C CA . GLU A 1 92 ? 23.242 -6.184 -11.571 1.00 84.00 92 GLU A CA 1
ATOM 699 C C . GLU A 1 92 ? 22.143 -6.623 -12.546 1.00 84.00 92 GLU A C 1
ATOM 701 O O . GLU A 1 92 ? 20.960 -6.302 -12.382 1.00 84.00 92 GLU A O 1
ATOM 706 N N . ALA A 1 93 ? 22.542 -7.358 -13.584 1.00 88.50 93 ALA A N 1
ATOM 707 C CA . ALA A 1 93 ? 21.600 -7.984 -14.503 1.00 88.50 93 ALA A CA 1
ATOM 708 C C . ALA A 1 93 ? 20.727 -9.031 -13.781 1.00 88.50 93 ALA A C 1
ATOM 710 O O . ALA A 1 93 ? 21.136 -9.620 -12.784 1.00 88.50 93 ALA A O 1
ATOM 711 N N . GLY A 1 94 ? 19.514 -9.259 -14.282 1.00 89.12 94 GLY A N 1
ATOM 712 C CA . GLY A 1 94 ? 18.542 -10.194 -13.705 1.00 89.12 94 GLY A CA 1
ATOM 713 C C . GLY A 1 94 ? 17.602 -9.579 -12.664 1.00 89.12 94 GLY A C 1
ATOM 714 O O . GLY A 1 94 ? 16.617 -10.203 -12.269 1.00 89.12 94 GLY A O 1
ATOM 715 N N . ARG A 1 95 ? 17.846 -8.338 -12.221 1.00 90.56 95 ARG A N 1
ATOM 716 C CA . ARG A 1 95 ? 16.928 -7.627 -11.320 1.00 90.56 95 ARG A CA 1
ATOM 717 C C . ARG A 1 95 ? 15.623 -7.299 -12.042 1.00 90.56 95 ARG A C 1
ATOM 719 O O . ARG A 1 95 ? 15.634 -6.835 -13.179 1.00 90.56 95 ARG A O 1
ATOM 726 N N . VAL A 1 96 ? 14.496 -7.511 -11.368 1.00 94.06 96 VAL A N 1
ATOM 727 C CA . VAL A 1 96 ? 13.162 -7.267 -11.931 1.00 94.06 96 VAL A CA 1
ATOM 728 C C . VAL A 1 96 ? 12.622 -5.925 -11.440 1.00 94.06 96 VAL A C 1
ATOM 730 O O . VAL A 1 96 ? 12.728 -5.592 -10.256 1.00 94.06 96 VAL A O 1
ATOM 733 N N . ALA A 1 97 ? 11.991 -5.185 -12.346 1.00 94.25 97 ALA A N 1
ATOM 734 C CA . ALA A 1 97 ? 11.211 -3.988 -12.069 1.00 94.25 97 ALA A CA 1
ATOM 735 C C . ALA A 1 97 ? 9.756 -4.175 -12.519 1.00 94.25 97 ALA A C 1
ATOM 737 O O . ALA A 1 97 ? 9.459 -4.982 -13.405 1.00 94.25 97 ALA A O 1
ATOM 738 N N . VAL A 1 98 ? 8.853 -3.384 -11.941 1.00 96.19 98 VAL A N 1
ATOM 739 C CA . VAL A 1 98 ? 7.483 -3.232 -12.443 1.00 96.19 98 VAL A CA 1
ATOM 740 C C . VAL A 1 98 ? 7.409 -1.921 -13.215 1.00 96.19 98 VAL A C 1
ATOM 742 O O . VAL A 1 98 ? 7.608 -0.851 -12.639 1.00 96.19 98 VAL A O 1
ATOM 745 N N . HIS A 1 99 ? 7.138 -1.999 -14.514 1.00 94.25 99 HIS A N 1
ATOM 746 C CA . HIS A 1 99 ? 7.012 -0.835 -15.383 1.00 94.25 99 HIS A CA 1
ATOM 747 C C . HIS A 1 99 ? 5.546 -0.611 -15.757 1.00 94.25 99 HIS A C 1
ATOM 749 O O . HIS A 1 99 ? 4.876 -1.496 -16.296 1.00 94.25 99 HIS A O 1
ATOM 755 N N . PHE A 1 100 ? 5.055 0.582 -15.454 1.00 91.94 100 PHE A N 1
ATOM 756 C CA . PHE A 1 100 ? 3.704 1.043 -15.726 1.00 91.94 100 PHE A CA 1
ATOM 757 C C . PHE A 1 100 ? 3.779 2.008 -16.900 1.00 91.94 100 PHE A C 1
ATOM 759 O O . PHE A 1 100 ? 4.474 3.027 -16.823 1.00 91.94 100 PHE A O 1
ATOM 766 N N . THR A 1 101 ? 3.075 1.695 -17.986 1.00 84.19 101 THR A N 1
ATOM 767 C CA . THR A 1 101 ? 3.083 2.541 -19.181 1.00 84.19 101 THR A CA 1
ATOM 768 C C . THR A 1 101 ? 1.704 3.040 -19.549 1.00 84.19 101 THR A C 1
ATOM 770 O O . THR A 1 101 ? 0.690 2.361 -19.348 1.00 84.19 101 THR A O 1
ATOM 773 N N . GLN A 1 102 ? 1.745 4.230 -20.152 1.00 68.88 102 GLN A N 1
ATOM 774 C CA . GLN A 1 102 ? 0.631 5.064 -20.584 1.00 68.88 102 GLN A CA 1
ATOM 775 C C . GLN A 1 102 ? -0.098 5.762 -19.439 1.00 68.88 102 GLN A C 1
ATOM 777 O O . GLN A 1 102 ? -0.494 5.127 -18.474 1.00 68.88 102 GLN A O 1
ATOM 782 N N . SER A 1 103 ? -0.397 7.044 -19.635 1.00 50.47 103 SER A N 1
ATOM 783 C CA . SER A 1 103 ? -1.597 7.642 -19.072 1.00 50.47 103 SER A CA 1
ATOM 784 C C . SER A 1 103 ? -2.520 8.108 -20.205 1.00 50.47 103 SER A C 1
ATOM 786 O O . SER A 1 103 ? -2.082 8.656 -21.218 1.00 50.47 103 SER A O 1
ATOM 788 N N . CYS A 1 104 ? -3.774 7.718 -20.010 1.00 46.50 104 CYS A N 1
ATOM 789 C CA . CYS A 1 104 ? -5.045 7.885 -20.694 1.00 46.50 104 CYS A CA 1
ATOM 790 C C . CYS A 1 104 ? -5.165 8.911 -21.833 1.00 46.50 104 CYS A C 1
ATOM 792 O O . CYS A 1 104 ? -4.937 10.106 -21.684 1.00 46.50 104 CYS A O 1
ATOM 794 N N . ASP A 1 105 ? -5.720 8.432 -22.952 1.00 48.59 105 ASP A N 1
ATOM 795 C CA . ASP A 1 105 ? -6.714 9.215 -23.692 1.00 48.59 105 ASP A CA 1
ATOM 796 C C . ASP A 1 105 ? -7.680 9.835 -22.658 1.00 48.59 105 ASP A C 1
ATOM 798 O O . ASP A 1 105 ? -8.275 9.064 -21.898 1.00 48.59 105 ASP A O 1
ATOM 802 N N . PRO A 1 106 ? -7.832 11.172 -22.589 1.00 49.09 106 PRO A N 1
ATOM 803 C CA . PRO A 1 106 ? -8.645 11.861 -21.578 1.00 49.09 106 PRO A CA 1
ATOM 804 C C . PRO A 1 106 ? -10.072 11.311 -21.423 1.00 49.09 106 PRO A C 1
ATOM 806 O O . PRO A 1 106 ? -10.718 11.517 -20.402 1.00 49.09 106 PRO A O 1
ATOM 809 N N . LYS A 1 107 ? -10.565 10.586 -22.433 1.00 49.50 107 LYS A N 1
ATOM 810 C CA . LYS A 1 107 ? -11.885 9.947 -22.478 1.00 49.50 107 LYS A CA 1
ATOM 811 C C . LYS A 1 107 ? -12.045 8.706 -21.589 1.00 49.50 107 LYS A C 1
ATOM 813 O O . LYS A 1 107 ? -13.162 8.215 -21.473 1.00 49.50 107 LYS A O 1
ATOM 818 N N . LEU A 1 108 ? -10.964 8.165 -21.020 1.00 47.81 108 LEU A N 1
ATOM 819 C CA . LEU A 1 108 ? -10.988 6.934 -20.210 1.00 47.81 108 LEU A CA 1
ATOM 820 C C . LEU A 1 108 ? -10.857 7.178 -18.698 1.00 47.81 108 LEU A C 1
ATOM 822 O O . LEU A 1 108 ? -10.810 6.209 -17.943 1.00 47.81 108 LEU A O 1
ATOM 826 N N . LEU A 1 109 ? -10.798 8.439 -18.261 1.00 50.88 109 LEU A N 1
ATOM 827 C CA . LEU A 1 109 ? -10.655 8.783 -16.847 1.00 50.88 109 LEU A CA 1
ATOM 828 C C . LEU A 1 109 ? -11.956 8.484 -16.072 1.00 50.88 109 LEU A C 1
ATOM 830 O O . LEU A 1 109 ? -13.036 8.883 -16.522 1.00 50.88 109 LEU A O 1
ATOM 834 N N . PRO A 1 110 ? -11.892 7.816 -14.906 1.00 50.78 110 PRO A N 1
ATOM 835 C CA . PRO A 1 110 ? -13.028 7.712 -14.002 1.00 50.78 110 PRO A CA 1
ATOM 836 C C . PRO A 1 110 ? -13.379 9.083 -13.402 1.00 50.78 110 PRO A C 1
ATOM 838 O O . PRO A 1 110 ? -12.527 9.952 -13.234 1.00 50.78 110 PRO A O 1
ATOM 841 N N . ALA A 1 111 ? -14.645 9.285 -13.032 1.00 50.19 111 ALA A N 1
ATOM 842 C CA . ALA A 1 111 ? -15.059 10.508 -12.348 1.00 50.19 111 ALA A CA 1
ATOM 843 C C . ALA A 1 111 ? -14.374 10.627 -10.968 1.00 50.19 111 ALA A C 1
ATOM 845 O O . ALA A 1 111 ? -14.452 9.701 -10.161 1.00 50.19 111 ALA A O 1
ATOM 846 N N . GLY A 1 112 ? -13.748 11.777 -10.681 1.00 53.75 112 GLY A N 1
ATOM 847 C CA . GLY A 1 112 ? -13.160 12.084 -9.366 1.00 53.75 112 GLY A CA 1
ATOM 848 C C . GLY A 1 112 ? -11.635 11.956 -9.251 1.00 53.75 112 GLY A C 1
ATOM 849 O O . GLY A 1 112 ? -11.137 11.781 -8.139 1.00 53.75 112 GLY A O 1
ATOM 850 N N . THR A 1 113 ? -10.895 12.051 -10.361 1.00 54.94 113 THR A N 1
ATOM 851 C CA . THR A 1 113 ? -9.422 12.111 -10.376 1.00 54.94 113 THR A CA 1
ATOM 852 C C . THR A 1 1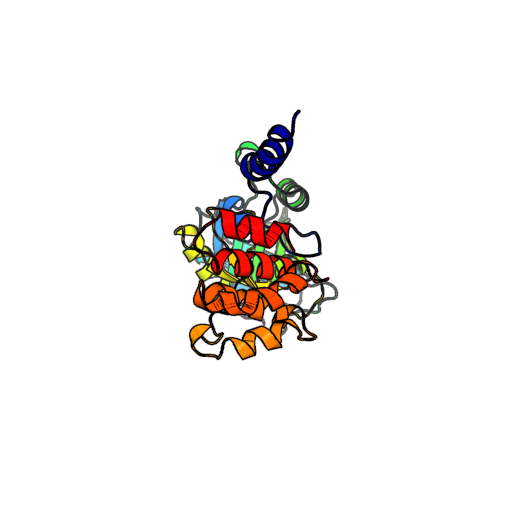13 ? -8.877 13.282 -9.555 1.00 54.94 113 THR A C 1
ATOM 854 O O . THR A 1 113 ? -9.499 14.337 -9.434 1.00 54.94 113 THR A O 1
ATOM 857 N N . THR A 1 114 ? -7.701 13.103 -8.955 1.00 58.00 114 THR A N 1
ATOM 858 C CA . THR A 1 114 ? -7.110 14.099 -8.054 1.00 58.00 114 THR A CA 1
ATOM 859 C C . THR A 1 114 ? -6.185 15.057 -8.829 1.00 58.00 114 THR A C 1
ATOM 861 O O . THR A 1 114 ? -5.524 14.621 -9.768 1.00 58.00 114 THR A O 1
ATOM 864 N N . PRO A 1 115 ? -6.054 16.350 -8.459 1.00 57.22 115 PRO A N 1
ATOM 865 C CA . PRO A 1 115 ? -5.232 17.306 -9.226 1.00 57.22 115 PRO A CA 1
ATOM 866 C C . PRO A 1 115 ? -3.741 16.935 -9.334 1.00 57.22 115 PRO A C 1
ATOM 868 O O . PRO A 1 115 ? -3.076 17.230 -10.324 1.00 57.22 115 PRO A O 1
ATOM 871 N N . ALA A 1 116 ? -3.196 16.252 -8.319 1.00 55.41 116 ALA A N 1
ATOM 872 C CA . ALA A 1 116 ? -1.833 15.715 -8.364 1.00 55.41 116 ALA A CA 1
ATOM 873 C C . ALA A 1 116 ? -1.681 14.630 -9.447 1.00 55.41 116 ALA A C 1
ATOM 875 O O . ALA A 1 116 ? -0.618 14.494 -10.055 1.00 55.41 116 ALA A O 1
ATOM 876 N N . PHE A 1 117 ? -2.758 13.890 -9.699 1.00 55.59 117 PHE A N 1
ATOM 877 C CA . PHE A 1 117 ? -2.847 12.833 -10.690 1.00 55.59 117 PHE A CA 1
ATOM 878 C C . PHE A 1 117 ? -3.101 13.384 -12.109 1.00 55.59 117 PHE A C 1
ATOM 880 O O . PHE A 1 117 ? -2.496 12.910 -13.067 1.00 55.59 117 PHE A O 1
ATOM 887 N N . GLU A 1 118 ? -3.868 14.471 -12.251 1.00 57.66 118 GLU A N 1
ATOM 888 C CA . GLU A 1 118 ? -4.065 15.197 -13.524 1.00 57.66 118 GLU A CA 1
ATOM 889 C C . GLU A 1 118 ? -2.743 15.681 -14.150 1.00 57.66 118 GLU A C 1
ATOM 891 O O . GLU A 1 118 ? -2.546 15.580 -15.363 1.00 57.66 118 GLU A O 1
ATOM 896 N N . ASN A 1 119 ? -1.786 16.126 -13.328 1.00 58.84 119 ASN A N 1
ATOM 897 C CA . ASN A 1 119 ? -0.458 16.533 -13.802 1.00 58.84 119 ASN A CA 1
ATOM 898 C C . ASN A 1 119 ? 0.398 15.357 -14.308 1.00 58.84 119 ASN A C 1
ATOM 900 O O . ASN A 1 119 ? 1.174 15.534 -15.248 1.00 58.84 119 ASN A O 1
ATOM 904 N N . LEU A 1 120 ? 0.260 14.163 -13.719 1.00 59.34 120 LEU A N 1
ATOM 905 C CA . LEU A 1 120 ? 0.910 12.941 -14.218 1.00 59.34 120 LEU A CA 1
ATOM 906 C C . LEU A 1 120 ? 0.325 12.531 -15.579 1.00 59.34 120 LEU A C 1
ATOM 908 O O . LEU A 1 120 ? 1.074 12.174 -16.493 1.00 59.34 120 LEU A O 1
ATOM 912 N N . ILE A 1 121 ? -0.999 12.650 -15.729 1.00 54.03 121 ILE A N 1
ATOM 913 C CA . ILE A 1 121 ? -1.725 12.360 -16.973 1.00 54.03 121 ILE A CA 1
ATOM 914 C C . ILE A 1 121 ? -1.270 13.294 -18.106 1.00 54.03 121 ILE A C 1
ATOM 916 O O . ILE A 1 121 ? -0.910 12.830 -19.191 1.00 54.03 121 ILE A O 1
ATOM 920 N N . ALA A 1 122 ? -1.206 14.605 -17.850 1.00 57.22 122 ALA A N 1
ATOM 921 C CA . ALA A 1 122 ? -0.831 15.608 -18.852 1.00 57.22 122 ALA A CA 1
ATOM 922 C C . ALA A 1 122 ? 0.571 15.388 -19.457 1.00 57.22 122 ALA A C 1
ATOM 924 O O . ALA A 1 122 ? 0.827 15.776 -20.597 1.00 57.22 122 ALA A O 1
ATOM 925 N N . GLN A 1 123 ? 1.474 14.742 -18.716 1.00 61.72 123 GLN A N 1
ATOM 926 C CA . GLN A 1 123 ? 2.870 14.548 -19.114 1.00 61.72 123 GLN A CA 1
ATOM 927 C C . GLN A 1 123 ? 3.121 13.242 -19.886 1.00 61.72 123 GLN A C 1
ATOM 929 O O . GLN A 1 123 ? 4.245 13.013 -20.323 1.00 61.72 123 GLN A O 1
ATOM 934 N N . ARG A 1 124 ? 2.109 12.381 -20.095 1.00 64.50 124 ARG A N 1
ATOM 935 C CA . ARG A 1 124 ? 2.297 11.014 -20.639 1.00 64.50 124 ARG A CA 1
ATOM 936 C C . ARG A 1 124 ? 3.352 10.215 -19.860 1.00 64.50 124 ARG A C 1
ATOM 938 O O . ARG A 1 124 ? 4.112 9.431 -20.434 1.00 64.50 124 ARG A O 1
ATOM 945 N N . ALA A 1 125 ? 3.395 10.441 -18.554 1.00 71.38 125 ALA A N 1
ATOM 946 C CA . ALA A 1 125 ? 4.366 9.848 -17.659 1.00 71.38 125 ALA A CA 1
ATOM 947 C C . ALA A 1 125 ? 4.269 8.318 -17.636 1.00 71.38 125 ALA A C 1
ATOM 949 O O . ALA A 1 125 ? 3.178 7.749 -17.682 1.00 71.38 125 ALA A O 1
ATOM 950 N N . CYS A 1 126 ? 5.414 7.652 -17.517 1.00 86.19 126 CYS A N 1
ATOM 951 C CA . CYS A 1 126 ? 5.519 6.252 -17.119 1.00 86.19 126 CYS A CA 1
ATOM 952 C C . CYS A 1 126 ? 6.000 6.180 -15.663 1.00 86.19 126 CYS A C 1
ATOM 954 O O . CYS A 1 126 ? 6.685 7.087 -15.181 1.00 86.19 126 CYS A O 1
ATOM 956 N N . LEU A 1 127 ? 5.673 5.096 -14.964 1.00 90.31 127 LEU A N 1
ATOM 957 C CA . LEU A 1 127 ? 6.229 4.814 -13.641 1.00 90.31 127 LEU A CA 1
ATOM 958 C C . LEU A 1 127 ? 7.052 3.537 -13.699 1.00 90.31 127 LEU A C 1
ATOM 960 O O . LEU A 1 127 ? 6.674 2.564 -14.347 1.00 90.31 127 LEU A O 1
ATOM 964 N N . THR A 1 128 ? 8.171 3.523 -12.991 1.00 93.12 128 THR A N 1
ATOM 965 C CA . THR A 1 128 ? 8.973 2.313 -12.815 1.00 93.12 128 THR A CA 1
ATOM 966 C C . THR A 1 128 ? 9.236 2.110 -11.339 1.00 93.12 128 THR A C 1
ATOM 968 O O . THR A 1 128 ? 9.754 3.005 -10.678 1.00 93.12 128 THR A O 1
ATOM 971 N N . PHE A 1 129 ? 8.897 0.934 -10.826 1.00 94.06 129 PHE A N 1
ATOM 972 C CA . PHE A 1 129 ? 9.284 0.510 -9.492 1.00 94.06 129 PHE A CA 1
ATOM 973 C C . PHE A 1 129 ? 10.427 -0.493 -9.596 1.00 94.06 129 PHE A C 1
ATOM 975 O O . PHE A 1 129 ? 10.237 -1.603 -10.102 1.00 94.06 129 PHE A O 1
ATOM 982 N N . LEU A 1 130 ? 11.608 -0.091 -9.143 1.00 91.12 130 LEU A N 1
ATOM 983 C CA . LEU A 1 130 ? 12.824 -0.893 -9.190 1.00 91.12 130 LEU A CA 1
ATOM 984 C C . LEU A 1 130 ? 13.503 -0.819 -7.829 1.00 91.12 130 LEU A C 1
ATOM 986 O O . LEU A 1 130 ? 13.836 0.271 -7.368 1.00 91.12 130 LEU A O 1
ATOM 990 N N . ASP A 1 131 ? 13.692 -1.988 -7.217 1.00 85.50 131 ASP A N 1
ATOM 991 C CA . ASP A 1 131 ? 14.472 -2.165 -5.990 1.00 85.50 131 ASP A CA 1
ATOM 992 C C . ASP A 1 131 ? 14.078 -1.167 -4.882 1.00 85.50 131 ASP A C 1
ATOM 994 O O . ASP A 1 131 ? 14.845 -0.328 -4.414 1.00 85.50 131 ASP A O 1
ATOM 998 N N . GLY A 1 132 ? 12.788 -1.194 -4.535 1.00 87.81 132 GLY A N 1
ATOM 999 C CA . GLY A 1 132 ? 12.215 -0.362 -3.474 1.00 87.81 132 GLY A CA 1
ATOM 1000 C C . GLY A 1 132 ? 11.979 1.102 -3.845 1.00 87.81 132 GLY A C 1
ATOM 1001 O O . GLY A 1 132 ? 11.372 1.828 -3.061 1.00 87.81 132 GLY A O 1
ATOM 1002 N N . SER A 1 133 ? 12.419 1.540 -5.027 1.00 89.50 133 SER A N 1
ATOM 1003 C CA . SER A 1 133 ? 12.359 2.938 -5.446 1.00 89.50 133 SER A CA 1
ATOM 1004 C C . SER A 1 133 ? 11.368 3.155 -6.584 1.00 89.50 133 SER A C 1
ATOM 1006 O O . SER A 1 133 ? 11.350 2.425 -7.577 1.00 89.50 133 SER A O 1
ATOM 1008 N N . TRP A 1 134 ? 10.569 4.214 -6.455 1.00 90.75 134 TRP A N 1
ATOM 1009 C CA . TRP A 1 134 ? 9.698 4.708 -7.515 1.00 90.75 134 TRP A CA 1
ATOM 1010 C C . TRP A 1 134 ? 10.435 5.716 -8.390 1.00 90.75 134 TRP A C 1
ATOM 1012 O O . TRP A 1 134 ? 11.039 6.665 -7.888 1.00 90.75 134 TRP A O 1
ATOM 1022 N N . PHE A 1 135 ? 10.327 5.544 -9.702 1.00 89.62 135 PHE A N 1
ATOM 1023 C CA . PHE A 1 135 ? 10.847 6.456 -10.709 1.00 89.62 135 PHE A CA 1
ATOM 1024 C C . PHE A 1 135 ? 9.708 6.966 -11.580 1.00 89.62 135 PHE A C 1
ATOM 1026 O O . PHE A 1 135 ? 8.921 6.186 -12.117 1.00 89.62 135 PHE A O 1
ATOM 1033 N N . HIS A 1 136 ? 9.658 8.281 -11.746 1.00 87.31 136 HIS A N 1
ATOM 1034 C CA . HIS A 1 136 ? 8.864 8.935 -12.770 1.00 87.31 136 HIS A CA 1
ATOM 1035 C C . HIS A 1 136 ? 9.697 9.017 -14.042 1.00 87.31 136 HIS A C 1
ATOM 1037 O O . HIS A 1 136 ? 10.731 9.682 -14.044 1.00 87.31 136 HIS A O 1
ATOM 1043 N N . THR A 1 137 ? 9.270 8.316 -15.089 1.00 85.25 137 THR A N 1
ATOM 1044 C CA . THR A 1 137 ? 10.012 8.162 -16.345 1.00 85.25 137 THR A CA 1
ATOM 1045 C C . THR A 1 137 ? 9.275 8.811 -17.508 1.00 85.25 137 THR A C 1
ATOM 1047 O O . THR A 1 137 ? 8.074 8.609 -17.671 1.00 85.25 137 THR A O 1
ATOM 1050 N N . MET A 1 138 ? 10.003 9.559 -18.333 1.00 81.00 138 MET A N 1
ATOM 1051 C CA . MET A 1 138 ? 9.482 10.296 -19.480 1.00 81.00 138 MET A CA 1
ATOM 1052 C C . MET A 1 138 ? 10.133 9.790 -20.769 1.00 81.00 138 MET A C 1
ATOM 1054 O O . MET A 1 138 ? 11.357 9.649 -20.803 1.00 81.00 138 MET A O 1
ATOM 1058 N N . PRO A 1 139 ? 9.362 9.527 -21.838 1.00 78.25 139 PRO A N 1
ATOM 1059 C CA . PRO A 1 139 ? 9.931 9.089 -23.105 1.00 78.25 139 PRO A CA 1
ATOM 1060 C C . PRO A 1 139 ? 10.768 10.200 -23.752 1.00 78.25 139 PRO A C 1
ATOM 1062 O O . PRO A 1 139 ? 10.301 11.325 -23.922 1.00 78.25 139 PRO A O 1
ATOM 1065 N N . GLY A 1 140 ? 12.003 9.871 -24.125 1.00 74.88 140 GLY A N 1
ATOM 1066 C CA . GLY A 1 140 ? 12.890 10.697 -24.936 1.00 74.88 140 GLY A CA 1
ATOM 1067 C C . GLY A 1 140 ? 12.719 10.437 -26.434 1.00 74.88 140 GLY A C 1
ATOM 1068 O O . GLY A 1 140 ? 12.023 9.515 -26.864 1.00 74.88 140 GLY A O 1
ATOM 1069 N N . THR A 1 141 ? 13.367 11.264 -27.251 1.00 76.75 141 THR A N 1
ATOM 1070 C CA . THR A 1 141 ? 13.303 11.193 -28.723 1.00 76.75 141 THR A CA 1
ATOM 1071 C C . THR A 1 141 ? 14.272 10.177 -29.333 1.00 76.75 141 THR A C 1
ATOM 1073 O O . THR A 1 141 ? 14.146 9.829 -30.503 1.00 76.75 141 THR A O 1
ATOM 1076 N N . ASP A 1 142 ? 15.222 9.677 -28.548 1.00 80.94 142 ASP A N 1
ATOM 1077 C CA . ASP A 1 142 ? 16.286 8.743 -28.931 1.00 80.94 142 ASP A CA 1
ATOM 1078 C C . ASP A 1 142 ? 15.985 7.284 -28.525 1.00 80.94 142 ASP A C 1
ATOM 1080 O O . ASP A 1 142 ? 16.838 6.397 -28.624 1.00 80.94 142 ASP A O 1
ATOM 1084 N N . GLY A 1 143 ? 14.760 7.028 -28.056 1.00 81.56 143 GLY A N 1
ATOM 1085 C CA . GLY A 1 143 ? 14.327 5.727 -27.552 1.00 81.56 143 GLY A CA 1
ATOM 1086 C C . GLY A 1 143 ? 14.788 5.414 -26.125 1.00 81.56 143 GLY A C 1
ATOM 1087 O O . GLY A 1 143 ? 14.507 4.315 -25.642 1.00 81.56 143 GLY A O 1
ATOM 1088 N N . TRP A 1 144 ? 15.469 6.340 -25.442 1.00 88.69 144 TRP A N 1
ATOM 1089 C CA . TRP A 1 144 ? 15.671 6.286 -23.995 1.00 88.69 144 TRP A CA 1
ATOM 1090 C C . TRP A 1 144 ? 14.531 6.990 -23.273 1.00 88.69 144 TRP A C 1
ATOM 1092 O O . TRP A 1 144 ? 13.950 7.941 -23.785 1.00 88.69 144 TRP A O 1
ATOM 1102 N N . GLN A 1 145 ? 14.211 6.539 -22.065 1.00 88.62 145 GLN A N 1
ATOM 1103 C CA . GLN A 1 145 ? 13.352 7.281 -21.151 1.00 88.62 145 GLN A CA 1
ATOM 1104 C C . GLN A 1 145 ? 14.198 7.840 -20.012 1.00 88.62 145 GLN A C 1
ATOM 1106 O O . GLN A 1 145 ? 14.992 7.110 -19.418 1.00 88.62 145 GLN A O 1
ATOM 1111 N N . SER A 1 146 ? 14.028 9.115 -19.684 1.00 87.44 146 SER A N 1
ATOM 1112 C CA . SER A 1 146 ? 14.694 9.730 -18.537 1.00 87.44 146 SER A CA 1
ATOM 1113 C C . SER A 1 146 ? 13.831 9.566 -17.292 1.00 87.44 146 SER A C 1
ATOM 1115 O O . SER A 1 146 ? 12.627 9.799 -17.336 1.00 87.44 146 SER A O 1
ATOM 1117 N N . GLY A 1 147 ? 14.429 9.127 -16.187 1.00 87.38 147 GLY A N 1
ATOM 1118 C CA . GLY A 1 147 ? 13.728 8.856 -14.940 1.00 87.38 147 GLY A CA 1
ATOM 1119 C C . GLY A 1 147 ? 14.302 9.614 -13.758 1.00 87.38 147 GLY A C 1
ATOM 1120 O O . GLY A 1 147 ? 15.518 9.674 -13.589 1.00 87.38 147 GLY A O 1
ATOM 1121 N N . THR A 1 148 ? 13.431 10.143 -12.905 1.00 87.38 148 THR A N 1
ATOM 1122 C CA . THR A 1 148 ? 13.811 10.737 -11.617 1.00 87.38 148 THR A CA 1
ATOM 1123 C C . THR A 1 148 ? 13.075 10.059 -10.471 1.00 87.38 148 THR A C 1
ATOM 1125 O O . THR A 1 148 ? 11.927 9.630 -10.609 1.00 87.38 148 THR A O 1
ATOM 1128 N N . VAL A 1 149 ? 13.753 9.926 -9.331 1.00 87.06 149 VAL A N 1
ATOM 1129 C CA . VAL A 1 149 ? 13.179 9.303 -8.132 1.00 87.06 149 VAL A CA 1
ATOM 1130 C C . VAL A 1 149 ? 11.979 10.094 -7.590 1.00 87.06 149 VAL A C 1
ATOM 1132 O O . VAL A 1 149 ? 11.980 11.326 -7.571 1.00 87.06 149 VAL A O 1
ATOM 1135 N N . ARG A 1 150 ? 10.954 9.379 -7.112 1.00 83.75 150 ARG A N 1
ATOM 1136 C CA . ARG A 1 150 ? 9.715 9.925 -6.538 1.00 83.75 150 ARG A CA 1
ATOM 1137 C C . ARG A 1 150 ? 9.462 9.388 -5.133 1.00 83.75 150 ARG A C 1
ATOM 1139 O O . ARG A 1 150 ? 8.753 8.405 -4.937 1.00 83.75 150 ARG A O 1
ATOM 1146 N N . ARG A 1 151 ? 10.029 10.061 -4.129 1.00 81.44 151 ARG A N 1
ATOM 1147 C CA . ARG A 1 151 ? 9.871 9.694 -2.705 1.00 81.44 151 ARG A CA 1
ATOM 1148 C C . ARG A 1 151 ? 8.454 9.893 -2.165 1.00 81.44 151 ARG A C 1
ATOM 1150 O O . ARG A 1 151 ? 8.099 9.362 -1.116 1.00 81.44 151 ARG A O 1
ATOM 1157 N N . ASP A 1 152 ? 7.650 10.690 -2.850 1.00 80.38 152 ASP A N 1
ATOM 1158 C CA . ASP A 1 152 ? 6.232 10.885 -2.570 1.00 80.38 152 ASP A CA 1
ATOM 1159 C C . ASP A 1 152 ? 5.410 9.617 -2.851 1.00 80.38 152 ASP A C 1
ATOM 1161 O O . ASP A 1 152 ? 4.478 9.327 -2.102 1.00 80.38 152 ASP A O 1
ATOM 1165 N N . PHE A 1 153 ? 5.819 8.791 -3.824 1.00 86.44 153 PHE A N 1
ATOM 1166 C CA . PHE A 1 153 ? 5.182 7.500 -4.118 1.00 86.44 153 PHE A CA 1
ATOM 1167 C C . PHE A 1 153 ? 5.478 6.415 -3.074 1.00 86.44 153 PHE A C 1
ATOM 1169 O O . PHE A 1 153 ? 4.787 5.398 -3.029 1.00 86.44 153 PHE A O 1
ATOM 1176 N N . GLU A 1 154 ? 6.416 6.641 -2.151 1.00 88.75 154 GLU A N 1
ATOM 1177 C CA . GLU A 1 154 ? 6.567 5.777 -0.973 1.00 88.75 154 GLU A CA 1
ATOM 1178 C C . GLU A 1 154 ? 5.296 5.803 -0.104 1.00 88.75 154 GLU A C 1
ATOM 1180 O O . GLU A 1 154 ? 5.011 4.848 0.609 1.00 88.75 154 GLU A O 1
ATOM 1185 N N . GLN A 1 155 ? 4.465 6.847 -0.198 1.00 87.19 155 GLN A N 1
ATOM 1186 C CA . GLN A 1 155 ? 3.151 6.891 0.458 1.00 87.19 155 GLN A CA 1
ATOM 1187 C C . GLN A 1 155 ? 2.090 6.024 -0.241 1.00 87.19 155 GLN A C 1
ATOM 1189 O O . GLN A 1 155 ? 1.015 5.817 0.323 1.00 87.19 155 GLN A O 1
ATOM 1194 N N . VAL A 1 156 ? 2.387 5.497 -1.433 1.00 90.19 156 VAL A N 1
ATOM 1195 C CA . VAL A 1 156 ? 1.550 4.533 -2.162 1.00 90.19 156 VAL A CA 1
ATOM 1196 C C . VAL A 1 156 ? 1.951 3.109 -1.798 1.00 90.19 156 VAL A C 1
ATOM 1198 O O . VAL A 1 156 ? 1.113 2.280 -1.461 1.00 90.19 156 VAL A O 1
ATOM 1201 N N . PHE A 1 157 ? 3.246 2.812 -1.879 1.00 93.69 157 PHE A N 1
ATOM 1202 C CA . PHE A 1 157 ? 3.764 1.475 -1.638 1.00 93.69 157 PHE A CA 1
ATOM 1203 C C . PHE A 1 157 ? 5.249 1.528 -1.284 1.00 93.69 157 PHE A C 1
ATOM 1205 O O . PHE A 1 157 ? 6.030 2.207 -1.956 1.00 93.69 157 PHE A O 1
ATOM 1212 N N . VAL A 1 158 ? 5.632 0.748 -0.276 1.00 93.00 158 VAL A N 1
ATOM 1213 C CA . VAL A 1 158 ? 7.015 0.445 0.099 1.00 93.00 158 VAL A CA 1
ATOM 1214 C C . VAL A 1 158 ? 7.163 -1.068 0.190 1.00 93.00 158 VAL A C 1
ATOM 1216 O O . VAL A 1 158 ? 6.362 -1.740 0.838 1.00 93.00 158 VAL A O 1
ATOM 1219 N N . GLY A 1 159 ? 8.210 -1.611 -0.421 1.00 93.56 159 GLY A N 1
ATOM 1220 C CA . GLY A 1 159 ? 8.481 -3.042 -0.399 1.00 93.56 159 GLY A CA 1
ATOM 1221 C C . GLY A 1 159 ? 9.403 -3.462 -1.531 1.00 93.56 159 GLY A C 1
ATOM 1222 O O . GLY A 1 159 ? 10.074 -2.646 -2.154 1.00 93.56 159 GLY A O 1
ATOM 1223 N N . THR A 1 160 ? 9.430 -4.754 -1.800 1.00 94.56 160 THR A N 1
ATOM 1224 C CA . THR A 1 160 ? 10.193 -5.356 -2.894 1.00 94.56 160 THR A CA 1
ATOM 1225 C C . THR A 1 160 ? 9.384 -5.374 -4.191 1.00 94.56 160 THR A C 1
ATOM 1227 O O . THR A 1 160 ? 8.152 -5.298 -4.183 1.00 94.56 160 THR A O 1
ATOM 1230 N N . THR A 1 161 ? 10.062 -5.542 -5.331 1.00 94.50 161 THR A N 1
ATOM 1231 C CA . THR A 1 161 ? 9.390 -5.755 -6.625 1.00 94.50 161 THR A CA 1
ATOM 1232 C C . THR A 1 161 ? 8.447 -6.961 -6.574 1.00 94.50 161 THR A C 1
ATOM 1234 O O . THR A 1 161 ? 7.362 -6.916 -7.150 1.00 94.50 161 THR A O 1
ATOM 1237 N N . ALA A 1 162 ? 8.830 -8.032 -5.869 1.00 95.44 162 ALA A N 1
ATOM 1238 C CA . ALA A 1 162 ? 8.016 -9.239 -5.739 1.00 95.44 162 ALA A CA 1
ATOM 1239 C C . ALA A 1 162 ? 6.700 -8.967 -4.993 1.00 95.44 162 ALA A C 1
ATOM 1241 O O . ALA A 1 162 ? 5.636 -9.370 -5.459 1.00 95.44 162 ALA A O 1
ATOM 1242 N N . GLU A 1 163 ? 6.758 -8.224 -3.885 1.00 96.88 163 GLU A N 1
ATOM 1243 C CA . GLU A 1 163 ? 5.566 -7.824 -3.128 1.00 96.88 163 GLU A CA 1
ATOM 1244 C C . GLU A 1 163 ? 4.652 -6.903 -3.942 1.00 96.88 163 GLU A C 1
ATOM 1246 O O . GLU A 1 163 ? 3.437 -7.099 -3.938 1.00 96.88 163 GLU A O 1
ATOM 1251 N N . LEU A 1 164 ? 5.213 -5.940 -4.688 1.00 97.75 164 LEU A N 1
ATOM 1252 C CA . LEU A 1 164 ? 4.409 -5.089 -5.570 1.00 97.75 164 LEU A CA 1
ATOM 1253 C C . LEU A 1 164 ? 3.746 -5.916 -6.675 1.00 97.75 164 LEU A C 1
ATOM 1255 O O . LEU A 1 164 ? 2.567 -5.737 -6.962 1.00 97.75 164 LEU A O 1
ATOM 1259 N N . THR A 1 165 ? 4.492 -6.838 -7.280 1.00 97.69 165 THR A N 1
ATOM 1260 C CA . THR A 1 165 ? 3.993 -7.727 -8.338 1.00 97.69 165 THR A CA 1
ATOM 1261 C C . THR A 1 165 ? 2.818 -8.566 -7.847 1.00 97.69 165 THR A C 1
ATOM 1263 O O . THR A 1 165 ? 1.796 -8.649 -8.529 1.00 97.69 165 THR A O 1
ATOM 1266 N N . ASP A 1 166 ? 2.941 -9.163 -6.659 1.00 97.56 166 ASP A N 1
ATOM 1267 C CA . ASP A 1 166 ? 1.869 -9.938 -6.034 1.00 97.56 166 ASP A CA 1
ATOM 1268 C C . ASP A 1 166 ? 0.649 -9.062 -5.714 1.00 97.56 166 ASP A C 1
ATOM 1270 O O . ASP A 1 166 ? -0.476 -9.428 -6.062 1.00 97.56 166 ASP A O 1
ATOM 1274 N N . ALA A 1 167 ? 0.862 -7.871 -5.144 1.00 97.88 167 ALA A N 1
ATOM 1275 C CA . ALA A 1 167 ? -0.211 -6.924 -4.856 1.00 97.88 167 ALA A CA 1
ATOM 1276 C C . ALA A 1 167 ? -0.970 -6.509 -6.129 1.00 97.88 167 ALA A C 1
ATOM 1278 O O . ALA A 1 167 ? -2.200 -6.558 -6.162 1.00 97.88 167 ALA A O 1
ATOM 1279 N N . VAL A 1 168 ? -0.253 -6.171 -7.204 1.00 97.75 168 VAL A N 1
ATOM 1280 C CA . VAL A 1 168 ? -0.854 -5.838 -8.503 1.00 97.75 168 VAL A CA 1
ATOM 1281 C C . VAL A 1 168 ? -1.639 -7.024 -9.064 1.00 97.75 168 VAL A C 1
ATOM 1283 O O . VAL A 1 168 ? -2.786 -6.861 -9.475 1.00 97.75 168 VAL A O 1
ATOM 1286 N N . ALA A 1 169 ? -1.070 -8.230 -9.049 1.00 97.56 169 ALA A N 1
ATOM 1287 C CA . ALA A 1 169 ? -1.738 -9.423 -9.567 1.00 97.56 169 ALA A CA 1
ATOM 1288 C C . ALA A 1 169 ? -2.998 -9.803 -8.768 1.00 97.56 169 ALA A C 1
ATOM 1290 O O . ALA A 1 169 ? -3.953 -10.340 -9.332 1.00 97.56 169 ALA A O 1
ATOM 1291 N N . LYS A 1 170 ? -3.014 -9.566 -7.453 1.00 98.19 170 LYS A N 1
ATOM 1292 C CA . LYS A 1 170 ? -4.196 -9.754 -6.598 1.00 98.19 170 LYS A CA 1
ATOM 1293 C C . LYS A 1 170 ? -5.266 -8.705 -6.887 1.00 98.19 170 LYS A C 1
ATOM 1295 O O . LYS A 1 170 ? -6.402 -9.091 -7.152 1.00 98.19 170 LYS A O 1
ATOM 1300 N N . LEU A 1 171 ? -4.893 -7.426 -6.946 1.00 97.44 171 LEU A N 1
ATOM 1301 C CA . LEU A 1 171 ? -5.817 -6.340 -7.280 1.00 97.44 171 LEU A CA 1
ATOM 1302 C C . LEU A 1 171 ? -6.497 -6.578 -8.631 1.00 97.44 171 LEU A C 1
ATOM 1304 O O . LEU A 1 171 ? -7.716 -6.535 -8.700 1.00 97.44 171 LEU A O 1
ATOM 1308 N N . LEU A 1 172 ? -5.743 -6.935 -9.675 1.00 95.31 172 LEU A N 1
ATOM 1309 C CA . LEU A 1 172 ? -6.288 -7.228 -11.012 1.00 95.31 172 LEU A CA 1
ATOM 1310 C C . LEU A 1 172 ? -7.196 -8.474 -11.072 1.00 95.31 172 LEU A C 1
ATOM 1312 O O . LEU A 1 172 ? -7.815 -8.723 -12.103 1.00 95.31 172 LEU A O 1
ATOM 1316 N N . ARG A 1 173 ? -7.270 -9.262 -9.992 1.00 96.56 173 ARG A N 1
ATOM 1317 C CA . ARG A 1 173 ? -8.218 -10.376 -9.805 1.00 96.56 173 ARG A CA 1
ATOM 1318 C C . ARG A 1 173 ? -9.341 -10.018 -8.823 1.00 96.56 173 ARG A C 1
ATOM 1320 O O . ARG A 1 173 ? -9.924 -10.916 -8.220 1.00 96.56 173 ARG A O 1
ATOM 1327 N N . ASP A 1 174 ? -9.587 -8.724 -8.622 1.00 94.56 174 ASP A N 1
ATOM 1328 C CA . ASP A 1 174 ? -10.577 -8.161 -7.698 1.00 94.56 174 ASP A CA 1
ATOM 1329 C C . ASP A 1 174 ? -10.391 -8.587 -6.232 1.00 94.56 174 ASP A C 1
ATOM 1331 O O . ASP A 1 174 ? -11.347 -8.623 -5.450 1.00 94.56 174 ASP A O 1
ATOM 1335 N N . GLN A 1 175 ? -9.153 -8.907 -5.845 1.00 96.88 175 GLN A N 1
ATOM 1336 C CA . GLN A 1 175 ? -8.795 -9.213 -4.463 1.00 96.88 175 GLN A CA 1
ATOM 1337 C C . GLN A 1 175 ? -8.242 -7.969 -3.780 1.00 96.88 175 GLN A C 1
ATOM 1339 O O . GLN A 1 175 ? -7.355 -7.296 -4.306 1.00 96.88 175 GLN A O 1
ATOM 1344 N N . ASP A 1 176 ? -8.729 -7.707 -2.572 1.00 95.69 176 ASP A N 1
ATOM 1345 C CA . ASP A 1 176 ? -8.166 -6.665 -1.724 1.00 95.69 176 ASP A CA 1
ATOM 1346 C C . ASP A 1 176 ? -6.763 -7.064 -1.259 1.00 95.69 176 ASP A C 1
ATOM 1348 O O . ASP A 1 176 ? -6.480 -8.235 -0.989 1.00 95.69 176 ASP A O 1
ATOM 1352 N N . VAL A 1 177 ? -5.882 -6.076 -1.139 1.00 96.56 177 VAL A N 1
ATOM 1353 C CA . VAL A 1 177 ? -4.492 -6.291 -0.726 1.00 96.56 177 VAL A CA 1
ATOM 1354 C C . VAL A 1 177 ? -4.148 -5.416 0.458 1.00 96.56 177 VAL A C 1
ATOM 1356 O O . VAL A 1 177 ? -4.536 -4.253 0.503 1.00 96.56 177 VAL A O 1
ATOM 1359 N N . THR A 1 178 ? -3.378 -5.968 1.390 1.00 96.25 178 THR A N 1
ATOM 1360 C CA . THR A 1 178 ? -2.787 -5.216 2.497 1.00 96.25 178 THR A CA 1
ATOM 1361 C C . THR A 1 178 ? -1.309 -5.024 2.202 1.00 96.25 178 THR A C 1
ATOM 1363 O O . THR A 1 178 ? -0.561 -5.997 2.110 1.00 96.25 178 THR A O 1
ATOM 1366 N N . VAL A 1 179 ? -0.892 -3.776 2.019 1.00 95.94 179 VAL A N 1
ATOM 1367 C CA . VAL A 1 179 ? 0.478 -3.411 1.644 1.00 95.94 179 VAL A CA 1
ATOM 1368 C C . VAL A 1 179 ? 1.049 -2.386 2.609 1.00 95.94 179 VAL A C 1
ATOM 1370 O O . VAL A 1 179 ? 0.325 -1.747 3.373 1.00 95.94 179 VAL A O 1
ATOM 1373 N N . ARG A 1 180 ? 2.371 -2.237 2.575 1.00 94.31 180 ARG A N 1
ATOM 1374 C CA . ARG A 1 180 ? 3.082 -1.222 3.345 1.00 94.31 180 ARG A CA 1
ATOM 1375 C C . ARG A 1 180 ? 3.159 0.062 2.545 1.00 94.31 180 ARG A C 1
ATOM 1377 O O . ARG A 1 180 ? 3.427 0.030 1.347 1.00 94.31 180 ARG A O 1
ATOM 1384 N N . CYS A 1 181 ? 3.010 1.187 3.219 1.00 91.44 181 CYS A N 1
ATOM 1385 C CA . CYS A 1 181 ? 3.332 2.487 2.659 1.00 91.44 181 CYS A CA 1
ATOM 1386 C C . CYS A 1 181 ? 3.921 3.388 3.739 1.00 91.44 181 CYS A C 1
ATOM 1388 O O . CYS A 1 181 ? 3.714 3.185 4.939 1.00 91.44 181 CYS A O 1
ATOM 1390 N N . ARG A 1 182 ? 4.630 4.424 3.315 1.00 89.06 182 ARG A N 1
ATOM 1391 C CA . ARG A 1 182 ? 5.096 5.463 4.218 1.00 89.06 182 ARG A CA 1
ATOM 1392 C C . ARG A 1 182 ? 3.915 6.267 4.731 1.00 89.06 182 ARG A C 1
ATOM 1394 O O . ARG A 1 182 ? 2.983 6.582 3.989 1.00 89.06 182 ARG A O 1
ATOM 1401 N N . ARG A 1 183 ? 3.947 6.552 6.024 1.00 84.88 183 ARG A N 1
ATOM 1402 C CA . ARG A 1 183 ? 2.835 7.181 6.727 1.00 84.88 183 ARG A CA 1
ATOM 1403 C C . ARG A 1 183 ? 2.744 8.679 6.466 1.00 84.88 183 ARG A C 1
ATOM 1405 O O . ARG A 1 183 ? 1.660 9.213 6.293 1.00 84.88 183 ARG A O 1
ATOM 1412 N N . ARG A 1 184 ? 3.898 9.345 6.434 1.00 79.44 184 ARG A N 1
ATOM 1413 C CA . ARG A 1 184 ? 4.028 10.780 6.178 1.00 79.44 184 ARG A CA 1
ATOM 1414 C C . ARG A 1 184 ? 5.202 11.025 5.243 1.00 79.44 184 ARG A C 1
ATOM 1416 O O . ARG A 1 184 ? 6.149 10.231 5.191 1.00 79.44 184 ARG A O 1
ATOM 1423 N N . GLN A 1 185 ? 5.175 12.143 4.531 1.00 69.62 185 GLN A N 1
ATOM 1424 C CA . GLN A 1 185 ? 6.322 12.576 3.744 1.00 69.62 185 GLN A CA 1
ATOM 1425 C C . GLN A 1 185 ? 7.556 12.727 4.651 1.00 69.62 185 GLN A C 1
ATOM 1427 O O . GLN A 1 185 ? 7.467 13.279 5.744 1.00 69.62 185 GLN A O 1
ATOM 1432 N N . ASN A 1 186 ? 8.706 12.217 4.201 1.00 65.25 186 ASN A N 1
ATOM 1433 C CA . ASN A 1 186 ? 9.993 12.290 4.908 1.00 65.25 186 ASN A CA 1
ATOM 1434 C C . ASN A 1 186 ? 10.040 11.646 6.314 1.00 65.25 186 ASN A C 1
ATOM 1436 O O . ASN A 1 186 ? 11.025 11.834 7.023 1.00 65.25 186 ASN A O 1
ATOM 1440 N N . ALA A 1 187 ? 9.034 10.863 6.715 1.00 71.19 187 ALA A N 1
ATOM 1441 C CA . ALA A 1 187 ? 9.072 10.079 7.951 1.00 71.19 187 ALA A CA 1
ATOM 1442 C C . ALA A 1 187 ? 9.573 8.656 7.677 1.00 71.19 187 ALA A C 1
ATOM 1444 O O . ALA A 1 187 ? 9.264 8.086 6.637 1.00 71.19 187 ALA A O 1
ATOM 1445 N N . ALA A 1 188 ? 10.296 8.048 8.619 1.00 79.06 188 ALA A N 1
ATOM 1446 C CA . ALA A 1 188 ? 10.658 6.626 8.541 1.00 79.06 188 ALA A CA 1
ATOM 1447 C C . ALA A 1 188 ? 9.490 5.688 8.913 1.00 79.06 188 ALA A C 1
ATOM 1449 O O . ALA A 1 188 ? 9.586 4.476 8.738 1.00 79.06 188 ALA A O 1
ATOM 1450 N N . GLU A 1 189 ? 8.388 6.240 9.431 1.00 86.44 189 GLU A N 1
ATOM 1451 C CA . GLU A 1 189 ? 7.218 5.476 9.859 1.00 86.44 189 GLU A CA 1
ATOM 1452 C C . GLU A 1 189 ? 6.525 4.798 8.669 1.00 86.44 189 GLU A C 1
ATOM 1454 O O . GLU A 1 189 ? 6.058 5.451 7.727 1.00 86.44 189 GLU A O 1
ATOM 1459 N N . ILE A 1 190 ? 6.432 3.471 8.748 1.00 89.50 190 ILE A N 1
ATOM 1460 C CA . ILE A 1 190 ? 5.686 2.630 7.815 1.00 89.50 190 ILE A CA 1
ATOM 1461 C C . ILE A 1 190 ? 4.358 2.249 8.452 1.00 89.50 190 ILE A C 1
ATOM 1463 O O . ILE A 1 190 ? 4.298 1.876 9.622 1.00 89.50 190 ILE A O 1
ATOM 1467 N N . GLN A 1 191 ? 3.305 2.303 7.649 1.00 90.62 191 GLN A N 1
ATOM 1468 C CA . GLN A 1 191 ? 1.980 1.834 8.013 1.00 90.62 191 GLN A CA 1
ATOM 1469 C C . GLN A 1 191 ? 1.486 0.764 7.043 1.00 90.62 191 GLN A C 1
ATOM 1471 O O . GLN A 1 191 ? 2.000 0.623 5.930 1.00 90.62 191 GLN A O 1
ATOM 1476 N N . TRP A 1 192 ? 0.473 0.022 7.481 1.00 93.25 192 TRP A N 1
ATOM 1477 C CA . TRP A 1 192 ? -0.223 -0.958 6.662 1.00 93.25 192 TRP A CA 1
ATOM 1478 C C . TRP A 1 192 ? -1.546 -0.386 6.189 1.00 93.25 192 TRP A C 1
ATOM 1480 O O . TRP A 1 192 ? -2.319 0.154 6.980 1.00 93.25 192 TRP A O 1
ATOM 1490 N N . VAL A 1 193 ? -1.806 -0.526 4.895 1.00 92.69 193 VAL A N 1
ATOM 1491 C CA . VAL A 1 193 ? -3.033 -0.050 4.266 1.00 92.69 193 VAL A CA 1
ATOM 1492 C C . VAL A 1 193 ? -3.657 -1.145 3.425 1.00 92.69 193 VAL A C 1
ATOM 1494 O O . VAL A 1 193 ? -2.960 -1.923 2.773 1.00 92.69 193 VAL A O 1
ATOM 1497 N N . ARG A 1 194 ? -4.984 -1.197 3.443 1.00 93.44 194 ARG A N 1
ATOM 1498 C CA . ARG A 1 194 ? -5.790 -2.042 2.576 1.00 93.44 194 ARG A CA 1
ATOM 1499 C C . ARG A 1 194 ? -6.222 -1.246 1.352 1.00 93.44 194 ARG A C 1
ATOM 1501 O O . ARG A 1 194 ? -6.830 -0.182 1.471 1.00 93.44 194 ARG A O 1
ATOM 1508 N N . TYR A 1 195 ? -5.946 -1.813 0.187 1.00 94.25 195 TYR A N 1
ATOM 1509 C CA . TYR A 1 195 ? -6.369 -1.313 -1.111 1.00 94.25 195 TYR A CA 1
ATOM 1510 C C . TYR A 1 195 ? -7.391 -2.246 -1.756 1.00 94.25 195 TYR A C 1
ATOM 1512 O O . TYR A 1 195 ? -7.317 -3.466 -1.599 1.00 94.25 195 TYR A O 1
ATOM 1520 N N . SER A 1 196 ? -8.316 -1.658 -2.517 1.00 93.00 196 SER A N 1
ATOM 1521 C CA . SER A 1 196 ? -9.327 -2.369 -3.300 1.00 93.00 196 SER A CA 1
ATOM 1522 C C . SER A 1 196 ? -9.590 -1.639 -4.614 1.00 93.00 196 SER A C 1
ATOM 1524 O O . SER A 1 196 ? -9.754 -0.420 -4.613 1.00 93.00 196 SER A O 1
ATOM 1526 N N . LEU A 1 197 ? -9.703 -2.369 -5.729 1.00 90.12 197 LEU A N 1
ATOM 1527 C CA . LEU A 1 197 ? -10.155 -1.781 -7.000 1.00 90.12 197 LEU A CA 1
ATOM 1528 C C . LEU A 1 197 ? -11.627 -1.341 -6.959 1.00 90.12 197 LEU A C 1
ATOM 1530 O O . LEU A 1 197 ? -12.025 -0.494 -7.749 1.00 90.12 197 LEU A O 1
ATOM 1534 N N . LYS A 1 198 ? -12.434 -1.866 -6.026 1.00 89.62 198 LYS A N 1
ATOM 1535 C CA . LYS A 1 198 ? -13.848 -1.473 -5.860 1.00 89.62 198 LYS A CA 1
ATOM 1536 C C . LYS A 1 198 ? -14.007 -0.068 -5.284 1.00 89.62 198 LYS A C 1
ATOM 1538 O O . LYS A 1 198 ? -15.049 0.554 -5.453 1.00 89.62 198 LYS A O 1
ATOM 1543 N N . ALA A 1 199 ? -12.983 0.410 -4.585 1.00 86.31 199 ALA A N 1
ATOM 1544 C CA . ALA A 1 199 ? -12.918 1.751 -4.033 1.00 86.31 199 ALA A CA 1
ATOM 1545 C C . ALA A 1 199 ? -11.501 2.292 -4.264 1.00 86.31 199 ALA A C 1
ATOM 1547 O O . ALA A 1 199 ? -10.708 2.357 -3.323 1.00 86.31 199 ALA A O 1
ATOM 1548 N N . PRO A 1 200 ? -11.155 2.629 -5.521 1.00 84.31 200 PRO A N 1
ATOM 1549 C CA . PRO A 1 200 ? -9.771 2.874 -5.904 1.00 84.31 200 PRO A CA 1
ATOM 1550 C C . PRO A 1 200 ? -9.175 4.069 -5.161 1.00 84.31 200 PRO A C 1
ATOM 1552 O O . PRO A 1 200 ? -8.004 4.042 -4.808 1.00 84.31 200 PRO A O 1
ATOM 1555 N N . ASN A 1 201 ? -9.997 5.052 -4.803 1.00 81.50 201 ASN A N 1
ATOM 1556 C CA . ASN A 1 201 ? -9.545 6.258 -4.112 1.00 81.50 201 ASN A CA 1
ATOM 1557 C C . ASN A 1 201 ? -9.427 6.087 -2.585 1.00 81.50 201 ASN A C 1
ATOM 1559 O O . ASN A 1 201 ? -9.107 7.039 -1.870 1.00 81.50 201 ASN A O 1
ATOM 1563 N N . ASN A 1 202 ? -9.706 4.888 -2.061 1.00 82.44 202 ASN A N 1
ATOM 1564 C CA . ASN A 1 202 ? -9.637 4.612 -0.631 1.00 82.44 202 ASN A CA 1
ATOM 1565 C C . ASN A 1 202 ? -8.269 4.045 -0.244 1.00 82.44 202 ASN A C 1
ATOM 1567 O O . ASN A 1 202 ? -7.782 3.066 -0.813 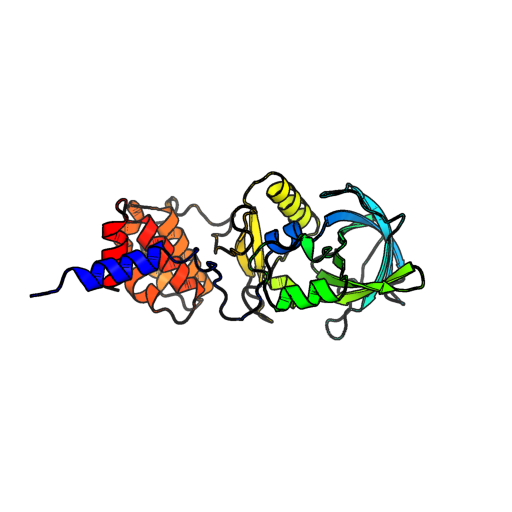1.00 82.44 202 ASN A O 1
ATOM 1571 N N . LYS A 1 203 ? -7.693 4.628 0.809 1.00 85.62 203 LYS A N 1
ATOM 1572 C CA . LYS A 1 203 ? -6.491 4.146 1.490 1.00 85.62 203 LYS A CA 1
ATOM 1573 C C . LYS A 1 203 ? -6.877 3.845 2.932 1.00 85.62 203 LYS A C 1
ATOM 1575 O O . LYS A 1 203 ? -6.827 4.718 3.793 1.00 85.62 203 LYS A O 1
ATOM 1580 N N . LEU A 1 204 ? -7.342 2.622 3.169 1.00 87.06 204 LEU A N 1
ATOM 1581 C CA . LEU A 1 204 ? -7.879 2.242 4.473 1.00 87.06 204 LEU A CA 1
ATOM 1582 C C . LEU A 1 204 ? -6.748 1.752 5.368 1.00 87.06 204 LEU A C 1
ATOM 1584 O O . LEU A 1 204 ? -6.002 0.863 4.967 1.00 87.06 204 LEU A O 1
ATOM 1588 N N . LEU A 1 205 ? -6.637 2.288 6.582 1.00 89.56 205 LEU A N 1
ATOM 1589 C CA . LEU A 1 205 ? -5.683 1.775 7.563 1.00 89.56 205 LEU A CA 1
ATOM 1590 C C . LEU A 1 205 ? -5.982 0.297 7.866 1.00 89.56 205 LEU A C 1
ATOM 1592 O O . LEU A 1 205 ? -7.142 -0.092 8.018 1.00 89.56 205 LEU A O 1
ATOM 1596 N N . ALA A 1 206 ? -4.935 -0.516 7.961 1.00 91.12 206 ALA A N 1
ATOM 1597 C CA . ALA A 1 206 ? -5.021 -1.936 8.270 1.00 91.12 206 ALA A CA 1
ATOM 1598 C C . ALA A 1 206 ? -4.042 -2.317 9.386 1.00 91.12 206 ALA A C 1
ATOM 1600 O O . ALA A 1 206 ? -3.046 -1.629 9.640 1.00 91.12 206 ALA A O 1
ATOM 1601 N N . ARG A 1 207 ? -4.311 -3.442 10.054 1.00 92.19 207 ARG A N 1
ATOM 1602 C CA . ARG A 1 207 ? -3.318 -4.054 10.936 1.00 92.19 207 ARG A CA 1
ATOM 1603 C C . ARG A 1 207 ? -2.227 -4.730 10.125 1.00 92.19 207 ARG A C 1
ATOM 1605 O O . ARG A 1 207 ? -2.458 -5.192 9.005 1.00 92.19 207 ARG A O 1
ATOM 1612 N N . ALA A 1 208 ? -1.034 -4.803 10.707 1.00 87.62 208 ALA A N 1
ATOM 1613 C CA . ALA A 1 208 ? 0.040 -5.591 10.122 1.00 87.62 208 ALA A CA 1
ATOM 1614 C C . ALA A 1 208 ? -0.408 -7.060 9.986 1.00 87.62 208 ALA A C 1
ATOM 1616 O O . ALA A 1 208 ? -0.860 -7.631 10.978 1.00 87.62 208 ALA A O 1
ATOM 1617 N N . PRO A 1 209 ? -0.236 -7.711 8.820 1.00 87.81 209 PRO A N 1
ATOM 1618 C CA . PRO A 1 209 ? -0.580 -9.126 8.651 1.00 87.81 209 PRO A CA 1
ATOM 1619 C C . PRO A 1 209 ? 0.157 -10.066 9.615 1.00 87.81 209 PRO A C 1
ATOM 1621 O O . PRO A 1 209 ? -0.318 -11.157 9.901 1.00 87.81 209 PRO A O 1
ATOM 1624 N N . SER A 1 210 ? 1.323 -9.642 10.111 1.00 85.75 210 SER A N 1
ATOM 1625 C CA . SER A 1 210 ? 2.124 -10.364 11.101 1.00 85.75 210 SER A CA 1
ATOM 1626 C C . SER A 1 210 ? 1.781 -10.014 12.553 1.00 85.75 210 SER A C 1
ATOM 1628 O O . SER A 1 210 ? 2.396 -10.570 13.462 1.00 85.75 210 SER A O 1
ATOM 1630 N N . ALA A 1 211 ? 0.878 -9.059 12.804 1.00 85.31 211 ALA A N 1
ATOM 1631 C CA . ALA A 1 211 ? 0.484 -8.720 14.165 1.00 85.31 211 ALA A CA 1
ATOM 1632 C C . ALA A 1 211 ? -0.288 -9.890 14.801 1.00 85.31 211 ALA A C 1
ATOM 1634 O O . ALA A 1 211 ? -1.036 -10.577 14.102 1.00 85.31 211 ALA A O 1
ATOM 1635 N N . PRO A 1 212 ? -0.167 -10.105 16.126 1.00 85.19 212 PRO A N 1
ATOM 1636 C CA . PRO A 1 212 ? -0.971 -11.102 16.825 1.00 85.19 212 PRO A CA 1
ATOM 1637 C C . PRO A 1 212 ? -2.461 -10.882 16.560 1.00 85.19 212 PRO A C 1
ATOM 1639 O O . PRO A 1 212 ? -2.914 -9.734 16.494 1.00 85.19 212 PRO A O 1
ATOM 1642 N N . ALA A 1 213 ? -3.237 -11.958 16.434 1.00 88.56 213 ALA A N 1
ATOM 1643 C CA . ALA A 1 213 ? -4.689 -11.842 16.334 1.00 88.56 213 ALA A CA 1
ATOM 1644 C C . ALA A 1 213 ? -5.216 -11.006 17.510 1.00 88.56 213 ALA A C 1
ATOM 1646 O O . ALA A 1 213 ? -4.740 -11.152 18.635 1.00 88.56 213 ALA A O 1
ATOM 1647 N N . ALA A 1 214 ? -6.186 -10.120 17.277 1.00 90.06 214 ALA A N 1
ATOM 1648 C CA . ALA A 1 214 ? -6.675 -9.257 18.352 1.00 90.06 214 ALA A CA 1
ATOM 1649 C C . ALA A 1 214 ? -7.185 -10.069 19.560 1.00 90.06 214 ALA A C 1
ATOM 1651 O O . ALA A 1 214 ? -6.979 -9.670 20.704 1.00 90.06 214 ALA A O 1
ATOM 1652 N N . SER A 1 215 ? -7.761 -11.248 19.294 1.00 90.56 215 SER A N 1
ATOM 1653 C CA . SER A 1 215 ? -8.252 -12.216 20.281 1.00 90.56 215 SER A CA 1
ATOM 1654 C C . SER A 1 215 ? -7.163 -12.979 21.040 1.00 90.56 215 SER A C 1
ATOM 1656 O O . SER A 1 215 ? -7.468 -13.609 22.049 1.00 90.56 215 SER A O 1
ATOM 1658 N N . SER A 1 216 ? -5.902 -12.941 20.595 1.00 92.56 216 SER A N 1
ATOM 1659 C CA . SER A 1 216 ? -4.799 -13.624 21.280 1.00 92.56 216 SER A CA 1
ATOM 1660 C C . SER A 1 216 ? -4.197 -12.800 22.421 1.00 92.56 216 SER A C 1
ATOM 1662 O O . SER A 1 216 ? -3.254 -13.257 23.064 1.00 92.56 216 SER A O 1
ATOM 1664 N N . ARG A 1 217 ? -4.686 -11.576 22.649 1.00 92.62 217 ARG A N 1
ATOM 1665 C CA . ARG A 1 217 ? -4.250 -10.676 23.722 1.00 92.62 217 ARG A CA 1
ATOM 1666 C C . ARG A 1 217 ? -5.460 -10.205 24.537 1.00 92.62 217 ARG A C 1
ATOM 1668 O O . ARG A 1 217 ? -6.548 -10.071 23.974 1.00 92.62 217 ARG A O 1
ATOM 1675 N N . PRO A 1 218 ? -5.299 -9.931 25.842 1.00 94.06 218 PRO A N 1
ATOM 1676 C CA . PRO A 1 218 ? -6.356 -9.334 26.647 1.00 94.06 218 PRO A CA 1
ATOM 1677 C C . PRO A 1 218 ? -6.820 -7.990 26.075 1.00 94.06 218 PRO A C 1
ATOM 1679 O O . PRO A 1 218 ? -6.007 -7.156 25.684 1.00 94.06 218 PRO A O 1
ATOM 1682 N N . VAL A 1 219 ? -8.131 -7.735 26.109 1.00 94.88 219 VAL A N 1
ATOM 1683 C CA . VAL A 1 219 ? -8.716 -6.452 25.667 1.00 94.88 219 VAL A CA 1
ATOM 1684 C C . VAL A 1 219 ? -8.107 -5.257 26.412 1.00 94.88 219 VAL A C 1
ATOM 1686 O O . VAL A 1 219 ? -7.918 -4.191 25.832 1.00 94.88 219 VAL A O 1
ATOM 1689 N N . ALA A 1 220 ? -7.764 -5.450 27.689 1.00 95.25 220 ALA A N 1
ATOM 1690 C CA . ALA A 1 220 ? -7.154 -4.430 28.537 1.00 95.25 220 ALA A CA 1
ATOM 1691 C C . ALA A 1 220 ? -5.808 -3.918 27.996 1.00 95.25 220 ALA A C 1
ATOM 1693 O O . ALA A 1 220 ? -5.515 -2.732 28.146 1.00 95.25 220 ALA A O 1
ATOM 1694 N N . ASP A 1 221 ? -5.029 -4.770 27.324 1.00 95.88 221 ASP A N 1
ATOM 1695 C CA . ASP A 1 221 ? -3.750 -4.373 26.733 1.00 95.88 221 ASP A CA 1
ATOM 1696 C C . ASP A 1 221 ? -3.976 -3.387 25.583 1.00 95.88 221 ASP A C 1
ATOM 1698 O O . ASP A 1 221 ? -3.341 -2.336 25.525 1.00 95.88 221 ASP A O 1
ATOM 1702 N N . TRP A 1 222 ? -4.942 -3.681 24.706 1.00 95.88 222 TRP A N 1
ATOM 1703 C CA . TRP A 1 222 ? -5.314 -2.780 23.615 1.00 95.88 222 TRP A CA 1
ATOM 1704 C C . TRP A 1 222 ? -5.870 -1.454 24.144 1.00 95.88 222 TRP A C 1
ATOM 1706 O O . TRP A 1 222 ? -5.545 -0.393 23.622 1.00 95.88 222 TRP A O 1
ATOM 1716 N N . ILE A 1 223 ? -6.656 -1.489 25.226 1.00 96.81 223 ILE A N 1
ATOM 1717 C CA . ILE A 1 223 ? -7.149 -0.276 25.897 1.00 96.81 223 ILE A CA 1
ATOM 1718 C C . ILE A 1 223 ? -5.991 0.573 26.442 1.00 96.81 223 ILE A C 1
ATOM 1720 O O . ILE A 1 223 ? -6.044 1.801 26.360 1.00 96.81 223 ILE A O 1
ATOM 1724 N N . ALA A 1 224 ? -4.951 -0.051 26.999 1.00 96.62 224 ALA A N 1
ATOM 1725 C CA . ALA A 1 224 ? -3.781 0.667 27.496 1.00 96.62 224 ALA A CA 1
ATOM 1726 C C . ALA A 1 224 ? -2.993 1.328 26.350 1.00 96.62 224 ALA A C 1
ATOM 1728 O O . ALA A 1 224 ? -2.611 2.495 26.460 1.00 96.62 224 ALA A O 1
ATOM 1729 N N . GLU A 1 225 ? -2.822 0.623 25.228 1.00 96.75 225 GLU A N 1
ATOM 1730 C CA . GLU A 1 225 ? -2.111 1.117 24.041 1.00 96.75 225 GLU A CA 1
ATOM 1731 C C . GLU A 1 225 ? -2.819 2.293 23.341 1.00 96.75 225 GLU A C 1
ATOM 1733 O O . GLU A 1 225 ? -2.161 3.075 22.657 1.00 96.75 225 GLU A O 1
ATOM 1738 N N . LEU A 1 226 ? -4.120 2.521 23.575 1.00 97.25 226 LEU A N 1
ATOM 1739 C CA . LEU A 1 226 ? -4.817 3.740 23.122 1.00 97.25 226 LEU A C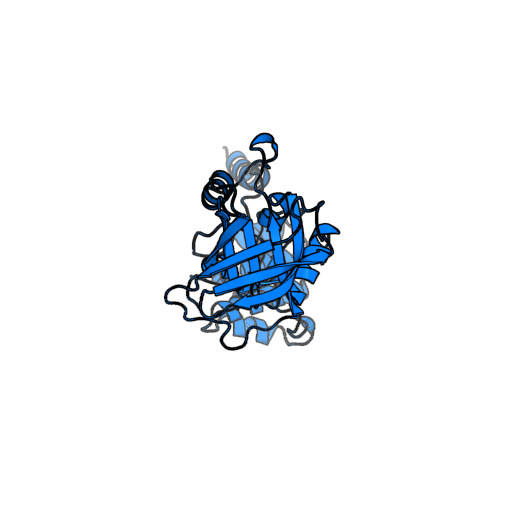A 1
ATOM 1740 C C . LEU A 1 226 ? -4.249 5.037 23.724 1.00 97.25 226 LEU A C 1
ATOM 1742 O O . LEU A 1 226 ? -4.630 6.123 23.297 1.00 97.25 226 LEU A O 1
ATOM 1746 N N . LYS A 1 227 ? -3.356 4.951 24.714 1.00 96.31 227 LYS A N 1
ATOM 1747 C CA . LYS A 1 227 ? -2.679 6.100 25.337 1.00 96.31 227 LYS A CA 1
ATOM 1748 C C . LYS A 1 227 ? -1.182 6.152 25.029 1.00 96.31 227 LYS A C 1
ATOM 1750 O O . LYS A 1 227 ? -0.475 6.962 25.626 1.00 96.31 227 LYS A O 1
ATOM 1755 N N . ASP A 1 228 ? -0.695 5.299 24.130 1.00 97.31 228 ASP A N 1
ATOM 1756 C CA . ASP A 1 228 ? 0.720 5.253 23.772 1.00 97.31 228 ASP A CA 1
ATOM 1757 C C . ASP A 1 228 ? 1.198 6.585 23.169 1.00 97.31 228 ASP A C 1
ATOM 1759 O O . ASP A 1 228 ? 0.438 7.301 22.508 1.00 97.31 228 ASP A O 1
ATOM 1763 N N . ALA A 1 229 ? 2.472 6.925 23.373 1.00 95.06 229 ALA A N 1
ATOM 1764 C CA . ALA A 1 229 ? 3.065 8.137 22.811 1.00 95.06 229 ALA A CA 1
ATOM 1765 C C . ALA A 1 229 ? 3.058 8.117 21.270 1.00 95.06 229 ALA A C 1
ATOM 1767 O O . ALA A 1 229 ? 2.845 9.148 20.621 1.00 95.06 229 ALA A O 1
ATOM 1768 N N . SER A 1 230 ? 3.233 6.936 20.676 1.00 92.81 230 SER A N 1
ATOM 1769 C CA . SER A 1 230 ? 3.185 6.716 19.240 1.00 92.81 230 SER A CA 1
ATOM 1770 C C . SER A 1 230 ? 1.747 6.676 18.733 1.00 92.81 230 SER A C 1
ATOM 1772 O O . SER A 1 230 ? 0.966 5.779 19.045 1.00 92.81 230 SER A O 1
ATOM 1774 N N . SER A 1 231 ? 1.411 7.625 17.859 1.00 92.50 231 SER A N 1
ATOM 1775 C CA . SER A 1 231 ? 0.120 7.632 17.150 1.00 92.50 231 SER A CA 1
ATOM 1776 C C . SER A 1 231 ? -0.108 6.367 16.317 1.00 92.50 231 SER A C 1
ATOM 1778 O O . SER A 1 231 ? -1.240 5.902 16.218 1.00 92.50 231 SER A O 1
ATOM 1780 N N . LEU A 1 232 ? 0.957 5.757 15.784 1.00 90.38 232 LEU A N 1
ATOM 1781 C CA . LEU A 1 232 ? 0.854 4.487 15.068 1.00 90.38 232 LEU A CA 1
ATOM 1782 C C . LEU A 1 232 ? 0.397 3.357 16.003 1.00 90.38 232 LEU A C 1
ATOM 1784 O O . LEU A 1 232 ? -0.481 2.584 15.629 1.00 90.38 232 LEU A O 1
ATOM 1788 N N . VAL A 1 233 ? 0.945 3.284 17.221 1.00 93.69 233 VAL A N 1
ATOM 1789 C CA . VAL A 1 233 ? 0.540 2.279 18.221 1.00 93.69 233 VAL A CA 1
ATOM 1790 C C . VAL A 1 233 ? -0.915 2.496 18.629 1.00 93.69 233 VAL A C 1
ATOM 1792 O O . VAL A 1 233 ? -1.703 1.553 18.564 1.00 93.69 233 VAL A O 1
ATOM 1795 N N . ARG A 1 234 ? -1.315 3.742 18.923 1.00 96.00 234 ARG A N 1
ATOM 1796 C CA . ARG A 1 234 ? -2.716 4.070 19.245 1.00 96.00 234 ARG A CA 1
ATOM 1797 C C . ARG A 1 234 ? -3.685 3.646 18.137 1.00 96.00 234 ARG A C 1
ATOM 1799 O O . ARG A 1 234 ? -4.720 3.045 18.421 1.00 96.00 234 ARG A O 1
ATOM 1806 N N . ALA A 1 235 ? -3.346 3.911 16.873 1.00 93.19 235 ALA A N 1
ATOM 1807 C CA . ALA A 1 235 ? -4.183 3.533 15.736 1.00 93.19 235 ALA A CA 1
ATOM 1808 C C . ALA A 1 235 ? -4.273 2.004 15.566 1.00 93.19 235 ALA A C 1
ATOM 1810 O O . ALA A 1 235 ? -5.353 1.469 15.319 1.00 93.19 235 ALA A O 1
ATOM 1811 N N . GLN A 1 236 ? -3.162 1.281 15.749 1.00 94.00 236 GLN A N 1
ATOM 1812 C CA . GLN A 1 236 ? -3.142 -0.186 15.689 1.00 94.00 236 GLN A CA 1
ATOM 1813 C C . GLN A 1 236 ? -3.936 -0.831 16.833 1.00 94.00 236 GLN A C 1
ATOM 1815 O O . GLN A 1 236 ? -4.623 -1.827 16.600 1.00 94.00 236 GLN A O 1
ATOM 1820 N N . ALA A 1 237 ? -3.895 -0.251 18.034 1.00 95.38 237 ALA A N 1
ATOM 1821 C CA . ALA A 1 237 ? -4.692 -0.694 19.171 1.00 95.38 237 ALA A CA 1
ATOM 1822 C C . ALA A 1 237 ? -6.194 -0.506 18.920 1.00 95.38 237 ALA A C 1
ATOM 1824 O O . ALA A 1 237 ? -6.977 -1.432 19.131 1.00 95.38 237 ALA A O 1
ATOM 1825 N N . ALA A 1 238 ? -6.599 0.648 18.379 1.00 95.81 238 ALA A N 1
ATOM 1826 C CA . ALA A 1 238 ? -7.982 0.881 17.973 1.00 95.81 238 ALA A CA 1
ATOM 1827 C C . ALA A 1 238 ? -8.439 -0.115 16.889 1.00 95.81 238 ALA A C 1
ATOM 1829 O O . ALA A 1 238 ? -9.512 -0.701 17.011 1.00 95.81 238 ALA A O 1
ATOM 1830 N N . LEU A 1 239 ? -7.612 -0.403 15.877 1.00 94.69 239 LEU A N 1
ATOM 1831 C CA . LEU A 1 239 ? -7.945 -1.429 14.883 1.00 94.69 239 LEU A CA 1
ATOM 1832 C C . LEU A 1 239 ? -8.034 -2.841 15.479 1.00 94.69 239 LEU A C 1
ATOM 1834 O O . LEU A 1 239 ? -8.899 -3.612 15.072 1.00 94.69 239 LEU A O 1
ATOM 1838 N N . ALA A 1 240 ? -7.184 -3.189 16.447 1.00 95.44 240 ALA A N 1
ATOM 1839 C CA . ALA A 1 240 ? -7.294 -4.469 17.145 1.00 95.44 240 ALA A CA 1
ATOM 1840 C C . ALA A 1 240 ? -8.623 -4.567 17.909 1.00 95.44 240 ALA A C 1
ATOM 1842 O O . ALA A 1 240 ? -9.306 -5.584 17.832 1.00 95.44 240 ALA A O 1
ATOM 1843 N N . LEU A 1 241 ? -9.042 -3.488 18.574 1.00 94.75 241 LEU A N 1
ATOM 1844 C CA . LEU A 1 241 ? -10.351 -3.414 19.227 1.00 94.75 241 LEU A CA 1
ATOM 1845 C C . LEU A 1 241 ? -11.508 -3.543 18.227 1.00 94.75 241 LEU A C 1
ATOM 1847 O O . LEU A 1 241 ? -12.509 -4.181 18.548 1.00 94.75 241 LEU A O 1
ATOM 1851 N N . ALA A 1 242 ? -11.358 -3.011 17.011 1.00 92.88 242 ALA A N 1
ATOM 1852 C CA . ALA A 1 242 ? -12.330 -3.197 15.936 1.00 92.88 242 ALA A CA 1
ATOM 1853 C C . ALA A 1 242 ? -12.451 -4.667 15.502 1.00 92.88 242 ALA A C 1
ATOM 1855 O O . ALA A 1 242 ? -13.556 -5.176 15.328 1.00 92.88 242 ALA A O 1
ATOM 1856 N N . GLU A 1 243 ? -11.325 -5.370 15.359 1.00 93.12 243 GLU A N 1
ATOM 1857 C CA . GLU A 1 243 ? -11.295 -6.788 14.969 1.00 93.12 243 GLU A CA 1
ATOM 1858 C C . GLU A 1 243 ? -11.949 -7.719 15.997 1.00 93.12 243 GLU A C 1
ATOM 1860 O O . GLU A 1 243 ? -12.419 -8.797 15.638 1.00 93.12 243 GLU A O 1
ATOM 1865 N N . LEU A 1 244 ? -12.018 -7.306 17.266 1.00 92.75 244 LEU A N 1
ATOM 1866 C CA . LEU A 1 244 ? -12.747 -8.033 18.308 1.00 92.75 244 LEU A CA 1
ATOM 1867 C C . LEU A 1 244 ? -14.273 -7.921 18.169 1.00 92.75 244 LEU A C 1
ATOM 1869 O O . LEU A 1 244 ? -15.003 -8.675 18.821 1.00 92.75 244 LEU A O 1
ATOM 1873 N N . GLY A 1 245 ? -14.769 -6.980 17.360 1.00 89.19 245 GLY A N 1
ATOM 1874 C CA . GLY A 1 245 ? -16.196 -6.742 17.170 1.00 89.19 245 GLY A CA 1
ATOM 1875 C C . GLY A 1 245 ? -16.912 -6.486 18.506 1.00 89.19 245 GLY A C 1
ATOM 1876 O O . GLY A 1 245 ? -16.407 -5.723 19.335 1.00 89.19 245 GLY A O 1
ATOM 1877 N N . PRO A 1 246 ? -18.056 -7.142 18.787 1.00 89.56 246 PRO A N 1
ATOM 1878 C CA . PRO A 1 246 ? -18.801 -6.945 20.034 1.00 89.56 246 PRO A CA 1
ATOM 1879 C C . PRO A 1 246 ? -17.991 -7.171 21.320 1.00 89.56 246 PRO A C 1
ATOM 1881 O O . PRO A 1 246 ? -18.268 -6.524 22.330 1.00 89.56 246 PRO A O 1
ATOM 1884 N N . ALA A 1 247 ? -16.972 -8.041 21.301 1.00 89.44 247 ALA A N 1
ATOM 1885 C CA . ALA A 1 247 ? -16.110 -8.272 22.464 1.00 89.44 247 ALA A CA 1
ATOM 1886 C C . ALA A 1 247 ? -15.239 -7.047 22.809 1.00 89.44 247 ALA A C 1
ATOM 1888 O O . ALA A 1 247 ? -14.847 -6.869 23.962 1.00 89.44 247 ALA A O 1
ATOM 1889 N N . GLY A 1 248 ? -14.981 -6.170 21.834 1.00 89.50 248 GLY A N 1
ATOM 1890 C CA . GLY A 1 248 ? -14.263 -4.912 22.022 1.00 89.50 248 GLY A CA 1
ATOM 1891 C C . GLY A 1 248 ? -15.100 -3.800 22.663 1.00 89.50 248 GLY A C 1
ATOM 1892 O O . GLY A 1 248 ? -14.536 -2.771 23.023 1.00 89.50 248 GLY A O 1
ATOM 1893 N N . ARG A 1 249 ? -16.419 -3.978 22.858 1.00 89.62 249 ARG A N 1
ATOM 1894 C CA . ARG A 1 249 ? -17.319 -2.919 23.366 1.00 89.62 249 ARG A CA 1
ATOM 1895 C C . ARG A 1 249 ? -16.898 -2.356 24.722 1.00 89.62 249 ARG A C 1
ATOM 1897 O O . ARG A 1 249 ? -17.097 -1.177 24.986 1.00 89.62 249 ARG A O 1
ATOM 1904 N N . VAL A 1 250 ? -16.261 -3.164 25.568 1.00 92.00 250 VAL A N 1
ATOM 1905 C CA . VAL A 1 250 ? -15.724 -2.705 26.863 1.00 92.00 250 VAL A CA 1
ATOM 1906 C C . VAL A 1 250 ? -14.705 -1.561 26.720 1.00 92.00 250 VAL A C 1
ATOM 1908 O O . VAL A 1 250 ? -14.482 -0.814 27.669 1.00 92.00 250 VAL A O 1
ATOM 1911 N N . ALA A 1 251 ? -14.114 -1.385 25.535 1.00 93.62 251 ALA A N 1
ATOM 1912 C CA . ALA A 1 251 ? -13.192 -0.301 25.231 1.00 93.62 251 ALA A CA 1
ATOM 1913 C C . ALA A 1 251 ? -13.875 1.015 24.824 1.00 93.62 251 ALA A C 1
ATOM 1915 O O . ALA A 1 251 ? -13.169 2.005 24.652 1.00 93.62 251 ALA A O 1
ATOM 1916 N N . GLU A 1 252 ? -15.207 1.071 24.696 1.00 91.81 252 GLU A N 1
ATOM 1917 C CA . GLU A 1 252 ? -15.943 2.279 24.285 1.00 91.81 252 GLU A CA 1
ATOM 1918 C C . GLU A 1 252 ? -15.523 3.537 25.077 1.00 91.81 252 GLU A C 1
ATOM 1920 O O . GLU A 1 252 ? -15.135 4.518 24.439 1.00 91.81 252 GLU A O 1
ATOM 1925 N N . PRO A 1 253 ? -15.428 3.528 26.427 1.00 91.81 253 PRO A N 1
ATOM 1926 C CA . PRO A 1 253 ? -14.990 4.709 27.178 1.00 91.81 253 PRO A CA 1
ATOM 1927 C C . PRO A 1 253 ? -13.559 5.165 26.859 1.00 91.81 253 PRO A C 1
ATOM 1929 O O . PRO A 1 253 ? -13.236 6.340 27.024 1.00 91.81 253 PRO A O 1
ATOM 1932 N N . ALA A 1 254 ? -12.690 4.246 26.427 1.00 93.75 254 ALA A N 1
ATOM 1933 C CA . ALA A 1 254 ? -11.312 4.545 26.044 1.00 93.75 254 ALA A CA 1
ATOM 1934 C C . ALA A 1 254 ? -11.183 4.958 24.567 1.00 93.75 254 ALA A C 1
ATOM 1936 O O . ALA A 1 254 ? -10.290 5.733 24.229 1.00 93.75 254 ALA A O 1
ATOM 1937 N N . LEU A 1 255 ? -12.086 4.487 23.703 1.00 92.62 255 LEU A N 1
ATOM 1938 C CA . LEU A 1 255 ? -12.162 4.859 22.289 1.00 92.62 255 LEU A CA 1
ATOM 1939 C C . LEU A 1 255 ? -12.782 6.249 22.087 1.00 92.62 255 LEU A C 1
ATOM 1941 O O . LEU A 1 255 ? -12.375 6.962 21.172 1.00 92.62 255 LEU A O 1
ATOM 1945 N N . THR A 1 256 ? -13.705 6.676 22.954 1.00 90.81 256 THR A N 1
ATOM 1946 C CA . THR A 1 256 ? -14.353 7.994 22.850 1.00 90.81 256 THR A CA 1
ATOM 1947 C C . THR A 1 256 ? -13.351 9.162 22.837 1.00 90.81 256 THR A C 1
ATOM 1949 O O . THR A 1 256 ? -13.428 9.992 21.932 1.00 90.81 256 THR A O 1
ATOM 1952 N N . PRO A 1 257 ? -12.350 9.242 23.739 1.00 91.12 257 PRO A N 1
ATOM 1953 C CA . PRO A 1 257 ? -11.301 10.259 23.641 1.00 91.12 257 PRO A CA 1
ATOM 1954 C C . PRO A 1 257 ? -10.464 10.172 22.355 1.00 91.12 257 PRO A C 1
ATOM 1956 O O . PRO A 1 257 ? -10.044 11.206 21.835 1.00 91.12 257 PRO A O 1
ATOM 1959 N N . ALA A 1 258 ? -10.243 8.967 21.815 1.00 92.69 258 ALA A N 1
ATOM 1960 C CA . ALA A 1 258 ? -9.447 8.756 20.602 1.00 92.69 258 ALA A CA 1
ATOM 1961 C C . ALA A 1 258 ? -10.119 9.326 19.337 1.00 92.69 258 ALA A C 1
ATOM 1963 O O . ALA A 1 258 ? -9.437 9.655 18.367 1.00 92.69 258 ALA A O 1
ATOM 1964 N N . LEU A 1 259 ? -11.436 9.564 19.361 1.00 90.00 259 LEU A N 1
ATOM 1965 C CA . LEU A 1 259 ? -12.140 10.308 18.307 1.00 90.00 259 LEU A CA 1
ATOM 1966 C C . LEU A 1 259 ? -11.693 11.771 18.191 1.00 90.00 259 LEU A C 1
ATOM 1968 O O . LEU A 1 259 ? -11.910 12.400 17.158 1.00 90.00 259 LEU A O 1
ATOM 1972 N N . ARG A 1 260 ? -11.048 12.311 19.230 1.00 90.44 260 ARG A N 1
ATOM 1973 C CA . ARG A 1 260 ? -10.475 13.663 19.260 1.00 90.44 260 ARG A CA 1
ATOM 1974 C C . ARG A 1 260 ? -8.947 13.655 19.249 1.00 90.44 260 ARG A C 1
ATOM 1976 O O . ARG A 1 260 ? -8.333 14.674 19.557 1.00 90.44 260 ARG A O 1
ATOM 1983 N N . ASP A 1 261 ? -8.327 12.527 18.903 1.00 93.00 261 ASP A N 1
ATOM 1984 C CA . ASP A 1 261 ? -6.872 12.439 18.811 1.00 93.00 261 ASP A CA 1
ATOM 1985 C C . ASP A 1 261 ? -6.326 13.456 17.795 1.00 93.00 261 ASP A C 1
ATOM 1987 O O . ASP A 1 261 ? -6.945 13.731 16.759 1.00 93.00 261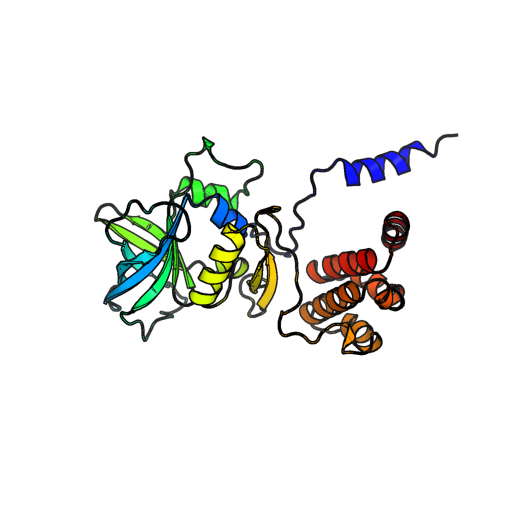 ASP A O 1
ATOM 1991 N N . ALA A 1 262 ? -5.153 14.021 18.086 1.00 90.25 262 ALA A N 1
ATOM 1992 C CA . ALA A 1 262 ? -4.476 14.947 17.182 1.00 90.25 262 ALA A CA 1
ATOM 1993 C C . ALA A 1 262 ? -4.174 14.287 15.827 1.00 90.25 262 ALA A C 1
ATOM 1995 O O . ALA A 1 262 ? -4.213 14.937 14.779 1.00 90.25 262 ALA A O 1
ATOM 1996 N N . ASP A 1 263 ? -3.915 12.982 15.843 1.00 88.00 263 ASP A N 1
ATOM 1997 C CA . ASP A 1 263 ? -3.598 12.214 14.663 1.00 88.00 263 ASP A CA 1
ATOM 1998 C C . ASP A 1 263 ? -4.864 11.733 13.921 1.00 88.00 263 ASP A C 1
ATOM 2000 O O . ASP A 1 263 ? -5.723 11.069 14.509 1.00 88.00 263 ASP A O 1
ATOM 2004 N N . PRO A 1 264 ? -5.003 12.041 12.618 1.00 85.25 264 PRO A N 1
ATOM 2005 C CA . PRO A 1 264 ? -6.189 11.683 11.845 1.00 85.25 264 PRO A CA 1
ATOM 2006 C C . PRO A 1 264 ? -6.393 10.171 11.681 1.00 85.25 264 PRO A C 1
ATOM 2008 O O . PRO A 1 264 ? -7.541 9.730 11.625 1.00 85.25 264 PRO A O 1
ATOM 2011 N N . GLU A 1 265 ? -5.324 9.373 11.639 1.00 85.94 265 GLU A N 1
ATOM 2012 C CA . GLU A 1 265 ? -5.422 7.913 11.514 1.00 85.94 265 GLU A CA 1
ATOM 2013 C C . GLU A 1 265 ? -5.928 7.279 12.806 1.00 85.94 265 GLU A C 1
ATOM 2015 O O . GLU A 1 265 ? -6.730 6.346 12.750 1.00 85.94 265 GLU A O 1
ATOM 2020 N N . VAL A 1 266 ? -5.539 7.824 13.964 1.00 91.94 266 VAL A N 1
ATOM 2021 C CA . VAL A 1 266 ? -6.085 7.394 15.259 1.00 91.94 266 VAL A CA 1
ATOM 2022 C C . VAL A 1 266 ? -7.580 7.695 15.330 1.00 91.94 266 VAL A C 1
ATOM 2024 O O . VAL A 1 266 ? -8.356 6.810 15.693 1.00 91.94 266 VAL A O 1
ATOM 2027 N N . ARG A 1 267 ? -8.010 8.894 14.909 1.00 91.19 267 ARG A N 1
ATOM 2028 C CA . ARG A 1 267 ? -9.441 9.242 14.865 1.00 91.19 267 ARG A CA 1
ATOM 2029 C C . ARG A 1 267 ? -10.229 8.286 13.977 1.00 91.19 267 ARG A C 1
ATOM 2031 O O . ARG A 1 267 ? -11.278 7.798 14.385 1.00 91.19 267 ARG A O 1
ATOM 2038 N N . TYR A 1 268 ? -9.718 7.990 12.783 1.00 87.62 268 TYR A N 1
ATOM 2039 C CA . TYR A 1 268 ? -10.349 7.024 11.885 1.00 87.62 268 TYR A CA 1
ATOM 2040 C C . TYR A 1 268 ? -10.434 5.630 12.508 1.00 87.62 268 TYR A C 1
ATOM 2042 O O . TYR A 1 268 ? -11.507 5.030 12.517 1.00 87.62 268 TYR A O 1
ATOM 2050 N N . ALA A 1 269 ? -9.332 5.126 13.063 1.00 91.25 269 ALA A N 1
ATOM 2051 C CA . ALA A 1 269 ? -9.307 3.812 13.691 1.00 91.25 269 ALA A CA 1
ATOM 2052 C C . ALA A 1 269 ? -10.290 3.728 14.871 1.00 91.25 269 ALA A C 1
ATOM 2054 O O . ALA A 1 269 ? -10.952 2.706 15.035 1.00 91.25 269 ALA A O 1
ATOM 2055 N N . ALA A 1 270 ? -10.450 4.808 15.642 1.00 92.12 270 ALA A N 1
ATOM 2056 C CA . ALA A 1 270 ? -11.439 4.893 16.713 1.00 92.12 270 ALA A CA 1
ATOM 2057 C C . ALA A 1 270 ? -12.884 4.837 16.185 1.00 92.12 270 ALA A C 1
ATOM 2059 O O . ALA A 1 270 ? -13.703 4.112 16.748 1.00 92.12 270 ALA A O 1
ATOM 2060 N N . VAL A 1 271 ? -13.191 5.524 15.075 1.00 90.81 271 VAL A N 1
ATOM 2061 C CA . VAL A 1 271 ? -14.502 5.421 14.401 1.00 90.81 271 VAL A CA 1
ATOM 2062 C C . VAL A 1 271 ? -14.762 3.988 13.935 1.00 90.81 271 VAL A C 1
ATOM 2064 O O . VAL A 1 271 ? -15.842 3.451 14.181 1.00 90.81 271 VAL A O 1
ATOM 2067 N N . VAL A 1 272 ? -13.773 3.352 13.296 1.00 89.81 272 VAL A N 1
ATOM 2068 C CA . VAL A 1 272 ? -13.873 1.958 12.835 1.00 89.81 272 VAL A CA 1
ATOM 2069 C C . VAL A 1 272 ? -14.116 1.012 14.012 1.00 89.81 272 VAL A C 1
ATOM 2071 O O . VAL A 1 272 ? -14.988 0.150 13.930 1.00 89.81 272 VAL A O 1
ATOM 2074 N N . ALA A 1 273 ? -13.392 1.195 15.118 1.00 92.06 273 ALA A N 1
ATOM 2075 C CA . ALA A 1 273 ? -13.546 0.388 16.320 1.00 92.06 273 ALA A CA 1
ATOM 2076 C C . ALA A 1 273 ? -14.938 0.528 16.928 1.00 92.06 273 ALA A C 1
ATOM 2078 O O . ALA A 1 273 ? -15.626 -0.472 17.116 1.00 92.06 273 ALA A O 1
ATOM 2079 N N . LEU A 1 274 ? -15.394 1.758 17.164 1.00 89.56 274 LEU A N 1
ATOM 2080 C CA . LEU A 1 274 ? -16.725 2.001 17.711 1.00 89.56 274 LEU A CA 1
ATOM 2081 C C . LEU A 1 274 ? -17.808 1.409 16.807 1.00 89.56 274 LEU A C 1
ATOM 2083 O O . LEU A 1 274 ? -18.657 0.674 17.302 1.00 89.56 274 LEU A O 1
ATOM 2087 N N . GLY A 1 275 ? -17.716 1.608 15.489 1.00 86.81 275 GLY A N 1
ATOM 2088 C CA . GLY A 1 275 ? -18.642 1.015 14.523 1.00 86.81 275 GLY A CA 1
ATOM 2089 C C . GLY A 1 275 ? -18.669 -0.518 14.544 1.00 86.81 275 GLY A C 1
ATOM 2090 O O . GLY A 1 275 ? -19.739 -1.106 14.426 1.00 86.81 275 GLY A O 1
ATOM 2091 N N . ALA A 1 276 ? -17.525 -1.178 14.741 1.00 87.94 276 ALA A N 1
ATOM 2092 C CA . ALA A 1 276 ? -17.445 -2.639 14.798 1.00 87.94 276 ALA A CA 1
ATOM 2093 C C . ALA A 1 276 ? -17.954 -3.240 16.127 1.00 87.94 276 ALA A C 1
ATOM 2095 O O . ALA A 1 276 ? -18.359 -4.403 16.168 1.00 87.94 276 ALA A O 1
ATOM 2096 N N . THR A 1 277 ? -17.946 -2.471 17.222 1.00 79.62 277 THR A N 1
ATOM 2097 C CA . THR A 1 277 ? -18.334 -2.962 18.563 1.00 79.62 277 THR A CA 1
ATOM 2098 C C . THR A 1 277 ? -19.846 -3.010 18.818 1.00 79.62 277 THR A C 1
ATOM 2100 O O . THR A 1 277 ? -20.311 -3.604 19.806 1.00 79.62 277 THR A O 1
ATOM 2103 N N . VAL A 1 278 ? -20.646 -2.426 17.926 1.00 72.44 278 VAL A N 1
ATOM 2104 C CA . VAL A 1 278 ? -22.109 -2.377 18.022 1.00 72.44 278 VAL A CA 1
ATOM 2105 C C . VAL A 1 278 ? -22.755 -3.036 16.800 1.00 72.44 278 VAL A C 1
ATOM 2107 O O . VAL A 1 278 ? -22.471 -2.646 15.673 1.00 72.44 278 VAL A O 1
ATOM 2110 N N . PRO A 1 279 ? -23.626 -4.043 16.999 1.00 64.06 279 PRO A N 1
ATOM 2111 C CA . PRO A 1 279 ? -24.294 -4.740 15.907 1.00 64.06 279 PRO A CA 1
ATOM 2112 C C . PRO A 1 279 ? -25.380 -3.884 15.239 1.00 64.06 279 PRO A C 1
ATOM 2114 O O . PRO A 1 279 ? -25.692 -4.124 14.075 1.00 64.06 279 PRO A O 1
ATOM 2117 N N . GLU A 1 280 ? -25.939 -2.875 15.925 1.00 69.12 280 GLU A N 1
ATOM 2118 C CA . GLU A 1 280 ? -26.889 -1.937 15.322 1.00 69.12 280 GLU A CA 1
ATOM 2119 C C . GLU A 1 280 ? -26.233 -0.608 14.920 1.00 69.12 280 GLU A C 1
ATOM 2121 O O . GLU A 1 280 ? -25.684 0.123 15.749 1.00 69.12 280 GLU A O 1
ATOM 2126 N N . ALA A 1 281 ? -26.389 -0.242 13.643 1.00 59.66 281 ALA A N 1
ATOM 2127 C CA . ALA A 1 281 ? -25.866 1.002 13.077 1.00 59.66 281 ALA A CA 1
ATOM 2128 C C . ALA A 1 281 ? -26.374 2.264 13.801 1.00 59.66 281 ALA A C 1
ATOM 2130 O O . ALA A 1 281 ? -25.627 3.227 13.949 1.00 59.66 281 ALA A O 1
ATOM 2131 N N . GLN A 1 282 ? -27.618 2.259 14.295 1.00 60.19 282 GLN A N 1
ATOM 2132 C CA . GLN A 1 282 ? -28.179 3.407 15.015 1.00 60.19 282 GLN A CA 1
ATOM 2133 C C . GLN A 1 282 ? -27.463 3.647 16.352 1.00 60.19 282 GLN A C 1
ATOM 2135 O O . GLN A 1 282 ? -27.145 4.784 16.685 1.00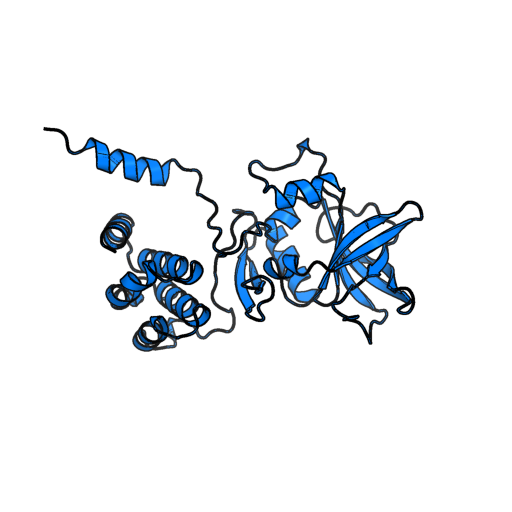 60.19 282 GLN A O 1
ATOM 2140 N N . THR A 1 283 ? -27.135 2.577 17.076 1.00 63.12 283 THR A N 1
ATOM 2141 C CA . THR A 1 283 ? -26.397 2.650 18.343 1.00 63.12 283 THR A CA 1
ATOM 2142 C C . THR A 1 283 ? -24.966 3.151 18.121 1.00 63.12 283 THR A C 1
ATOM 2144 O O . THR A 1 283 ? -24.452 3.921 18.929 1.00 63.12 283 THR A O 1
ATOM 2147 N N . ALA A 1 284 ? -24.342 2.786 16.994 1.00 61.53 284 ALA A N 1
ATOM 2148 C CA . ALA A 1 284 ? -23.038 3.319 16.592 1.00 61.53 284 ALA A CA 1
ATOM 2149 C C . ALA A 1 284 ? -23.087 4.829 16.334 1.00 61.53 284 ALA A C 1
ATOM 2151 O O . ALA A 1 284 ? -22.228 5.569 16.812 1.00 61.53 284 ALA A O 1
ATOM 2152 N N . VAL A 1 285 ? -24.113 5.292 15.616 1.00 68.12 285 VAL A N 1
ATOM 2153 C CA . VAL A 1 285 ? -24.321 6.720 15.339 1.00 68.12 285 VAL A CA 1
ATOM 2154 C C . VAL A 1 285 ? -24.574 7.495 16.630 1.00 68.12 285 VAL A C 1
ATOM 2156 O O . VAL A 1 285 ? -23.968 8.545 16.829 1.00 68.12 285 VAL A O 1
ATOM 2159 N N . ASP A 1 286 ? -25.402 6.973 17.534 1.00 69.75 286 ASP A N 1
ATOM 2160 C CA . ASP A 1 286 ? -25.681 7.616 18.821 1.00 69.75 286 ASP A CA 1
ATOM 2161 C C . ASP A 1 286 ? -24.425 7.687 19.708 1.00 69.75 286 ASP A C 1
ATOM 2163 O O . ASP A 1 286 ? -24.203 8.695 20.381 1.00 69.75 286 ASP A O 1
ATOM 2167 N N . GLY A 1 287 ? -23.583 6.648 19.690 1.00 63.34 287 GLY A N 1
ATOM 2168 C CA . GLY A 1 287 ? -22.289 6.631 20.377 1.00 63.34 287 GLY A CA 1
ATOM 2169 C C . GLY A 1 287 ? -21.322 7.679 19.821 1.00 63.34 287 GLY A C 1
ATOM 2170 O O . GLY A 1 287 ? -20.765 8.470 20.581 1.00 63.34 287 GLY A O 1
ATOM 2171 N N . LEU A 1 288 ? -21.197 7.760 18.493 1.00 68.38 288 LEU A N 1
ATOM 2172 C CA . LEU A 1 288 ? -20.395 8.786 17.816 1.00 68.38 288 LEU A CA 1
ATOM 2173 C C . LEU A 1 288 ? -20.931 10.206 18.061 1.00 68.38 288 LEU A C 1
ATOM 2175 O O . LEU A 1 288 ? -20.145 11.138 18.183 1.00 68.38 288 LEU A O 1
ATOM 2179 N N . ALA A 1 289 ? -22.251 10.388 18.165 1.00 67.00 289 ALA A N 1
ATOM 2180 C CA . ALA A 1 289 ? -22.873 11.690 18.413 1.00 67.00 289 ALA A CA 1
ATOM 2181 C C . ALA A 1 289 ? -22.663 12.207 19.847 1.00 67.00 289 ALA A C 1
ATOM 2183 O O . ALA A 1 289 ? -22.723 13.414 20.082 1.00 67.00 289 ALA A O 1
ATOM 2184 N N . ARG A 1 290 ? -22.440 11.306 20.811 1.00 65.69 290 ARG A N 1
ATOM 2185 C CA . ARG A 1 290 ? -22.131 11.655 22.208 1.00 65.69 290 ARG A CA 1
ATOM 2186 C C . ARG A 1 290 ? -20.658 11.986 22.429 1.00 65.69 290 ARG A C 1
ATOM 2188 O O . ARG A 1 290 ? -20.336 12.553 23.473 1.00 65.69 290 ARG A O 1
ATOM 2195 N N . ALA A 1 291 ? -19.796 11.582 21.498 1.00 57.81 291 ALA A N 1
ATOM 2196 C CA . ALA A 1 291 ? -18.354 11.627 21.652 1.00 57.81 291 ALA A CA 1
ATOM 2197 C C . ALA A 1 291 ? -17.787 13.037 21.652 1.00 57.81 291 ALA A C 1
ATOM 2199 O O . ALA A 1 291 ? -17.053 13.312 22.625 1.00 57.81 291 ALA A O 1
#

Secondary structure (DSSP, 8-state):
---SHHHHHHHHHHHSS-----B--TT-----HHHHHHH-SEEEEEEEEEEETTTTEEEEEEEEEEES----SSEEEEEE-GGG--S-TT--TT-EEEEEE----GGGPPTT--HHHHHHHHTT-EEEEETTEEEEEEE-TTS-EEEEE-GGGGGT--S-HHHHHHHHHHHTTT--EEEEEESSTT---EEEEEE-TTSTT-BEEE--TTSPPGGGS-HHHHHHHTT-S-HHHHHHHHHHHHHTGGGGGGGHHHHHHHTT-SSHHHHHHHHHHHHHH-SSHHHHHHHHHH-

Sequence (291 aa):
MNRPAILSAVVASLLLTTPAPAYIDGGGWRVTLPEILSEFRTVTLVEVDKVDLARGGFRFKLGKPLKGKPDLKDLKLQLSWGDAGAPFKDMEAGRVAVHFTQSCDPKLLPAGTTPAFENLIAQRACLTFLDGSWFHTMPGTDGWQSGTVRRDFEQVFVGTTAELTDAVAKLLRDQDVTVRCRRRQNAAEIQWVRYSLKAPNNKLLARAPSAPAASSRPVADWIAELKDASSLVRAQAALALAELGPAGRVAEPALTPALRDADPEVRYAAVVALGATVPEAQTAVDGLARA